Protein AF-A0A9D9C1Y2-F1 (afdb_monomer)

Radius of gyration: 17.15 Å; Cα contacts (8 Å, |Δi|>4): 619; chains: 1; bounding box: 45×34×45 Å

Nearest PDB structures (foldseek):
  4gt6-assembly1_A  TM=9.498E-01  e=5.906E-05  Faecalibacterium duncaniae
  4cp6-assembly1_A  TM=8.641E-01  e=5.182E-04  Streptococcus pneumoniae
  4fs7-assembly1_A  TM=6.346E-01  e=1.706E-04  Bacteroides ovatus ATCC 8483
  3sb4-assembly1_A  TM=7.123E-01  e=5.451E-04  Bacteroides thetaiotaomicron
  6mlx-assembly3_C  TM=5.378E-01  e=8.847E-05  Treponema pallidum

Mean predicted aligned error: 10.31 Å

Structure (mmCIF, N/CA/C/O backbone):
data_AF-A0A9D9C1Y2-F1
#
_entry.id   AF-A0A9D9C1Y2-F1
#
loop_
_atom_site.group_PDB
_atom_site.id
_atom_site.type_symbol
_atom_site.label_atom_id
_atom_site.label_alt_id
_atom_site.label_comp_id
_atom_site.label_asym_id
_atom_site.label_entity_id
_atom_site.label_seq_id
_atom_site.pdbx_PDB_ins_code
_atom_site.Cartn_x
_atom_site.Cartn_y
_atom_site.Cartn_z
_atom_site.occupancy
_atom_site.B_iso_or_equiv
_atom_site.auth_seq_id
_atom_site.auth_comp_id
_atom_site.auth_asym_id
_atom_site.auth_atom_id
_atom_site.pdbx_PDB_model_num
ATOM 1 N N . SER A 1 1 ? 18.767 -3.549 -13.347 1.00 49.50 1 SER A N 1
ATOM 2 C CA . SER A 1 1 ? 18.018 -3.961 -14.551 1.00 49.50 1 SER A CA 1
ATOM 3 C C . SER A 1 1 ? 17.712 -2.688 -15.317 1.00 49.50 1 SER A C 1
ATOM 5 O O . SER A 1 1 ? 17.025 -1.833 -14.793 1.00 49.50 1 SER A O 1
ATOM 7 N N . ASN A 1 2 ? 18.289 -2.481 -16.506 1.00 46.16 2 ASN A N 1
ATOM 8 C CA . ASN A 1 2 ? 18.000 -1.284 -17.308 1.00 46.16 2 ASN A CA 1
ATOM 9 C C . ASN A 1 2 ? 16.803 -1.586 -18.209 1.00 46.16 2 ASN A C 1
ATOM 11 O O . ASN A 1 2 ? 16.963 -1.999 -19.355 1.00 46.16 2 ASN A O 1
ATOM 15 N N . CYS A 1 3 ? 15.605 -1.455 -17.651 1.00 54.78 3 CYS A N 1
ATOM 16 C CA . CYS A 1 3 ? 14.356 -1.599 -18.384 1.00 54.78 3 CYS A CA 1
ATOM 17 C C . CYS A 1 3 ? 14.190 -0.402 -19.332 1.00 54.78 3 CYS A C 1
ATOM 19 O O . CYS A 1 3 ? 13.790 0.677 -18.910 1.00 54.78 3 CYS A O 1
ATOM 21 N N . THR A 1 4 ? 14.548 -0.575 -20.607 1.00 53.06 4 THR A N 1
ATOM 22 C CA . THR A 1 4 ? 14.516 0.497 -21.620 1.00 53.06 4 THR A CA 1
ATOM 23 C C . THR A 1 4 ? 13.270 0.483 -22.510 1.00 53.06 4 THR A C 1
ATOM 25 O O . THR A 1 4 ? 13.179 1.324 -23.400 1.00 53.06 4 THR A O 1
ATOM 28 N N . SER A 1 5 ? 12.322 -0.447 -22.321 1.00 53.38 5 SER A N 1
ATOM 29 C CA . SER A 1 5 ? 11.151 -0.564 -23.216 1.00 53.38 5 SER A CA 1
ATOM 30 C C . SER A 1 5 ? 9.879 -1.192 -22.623 1.00 53.38 5 SER A C 1
ATOM 32 O O . SER A 1 5 ? 9.032 -1.652 -23.378 1.00 53.38 5 SER A O 1
ATOM 34 N N . LEU A 1 6 ? 9.715 -1.233 -21.301 1.00 52.28 6 LEU A N 1
ATOM 35 C CA . LEU A 1 6 ? 8.474 -1.701 -20.679 1.00 52.28 6 LEU A CA 1
ATOM 36 C C . LEU A 1 6 ? 7.350 -0.671 -20.847 1.00 52.28 6 LEU A C 1
ATOM 38 O O . LEU A 1 6 ? 7.243 0.282 -20.078 1.00 52.28 6 LEU A O 1
ATOM 42 N N . GLU A 1 7 ? 6.509 -0.875 -21.859 1.00 49.94 7 GLU A N 1
ATOM 43 C CA . GLU A 1 7 ? 5.145 -0.343 -21.861 1.00 49.94 7 GLU A CA 1
ATOM 44 C C . GLU A 1 7 ? 4.314 -1.084 -20.793 1.00 49.94 7 GLU A C 1
ATOM 46 O O . GLU A 1 7 ? 4.629 -2.222 -20.445 1.00 49.94 7 GLU A O 1
ATOM 51 N N . ASN A 1 8 ? 3.258 -0.445 -20.271 1.00 47.69 8 ASN A N 1
ATOM 52 C CA . ASN A 1 8 ? 2.416 -0.846 -19.120 1.00 47.69 8 ASN A CA 1
ATOM 53 C C . ASN A 1 8 ? 1.882 -2.310 -19.080 1.00 47.69 8 ASN A C 1
ATOM 55 O O . ASN A 1 8 ? 1.171 -2.660 -18.143 1.00 47.69 8 ASN A O 1
ATOM 59 N N . ASN A 1 9 ? 2.172 -3.167 -20.063 1.00 47.31 9 ASN A N 1
ATOM 60 C CA . ASN A 1 9 ? 1.440 -4.399 -20.372 1.00 47.31 9 ASN A CA 1
ATOM 61 C C . ASN A 1 9 ? 2.243 -5.718 -20.226 1.00 47.31 9 ASN A C 1
ATOM 63 O O . ASN A 1 9 ? 1.749 -6.771 -20.619 1.00 47.31 9 ASN A O 1
ATOM 67 N N . GLU A 1 10 ? 3.478 -5.722 -19.699 1.00 52.25 10 GLU A N 1
ATOM 68 C CA . GLU A 1 10 ? 4.303 -6.956 -19.714 1.00 52.25 10 GLU A CA 1
ATOM 69 C C . GLU A 1 10 ? 4.191 -7.873 -18.480 1.00 52.25 10 GLU A C 1
ATOM 71 O O . GLU A 1 10 ? 4.675 -9.006 -18.533 1.00 52.25 10 GLU A O 1
ATOM 76 N N . ILE A 1 11 ? 3.507 -7.483 -17.394 1.00 55.72 11 ILE A N 1
ATOM 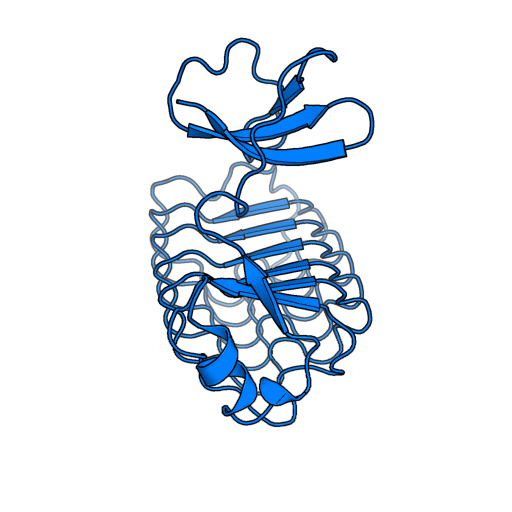77 C CA . ILE A 1 11 ? 3.165 -8.449 -16.328 1.00 55.72 11 ILE A CA 1
ATOM 78 C C . ILE A 1 11 ? 1.853 -9.134 -16.703 1.00 55.72 11 ILE A C 1
ATOM 80 O O . ILE A 1 11 ? 0.776 -8.823 -16.205 1.00 55.72 11 ILE A O 1
ATOM 84 N N . THR A 1 12 ? 1.952 -10.040 -17.669 1.00 53.78 12 THR A N 1
ATOM 85 C CA . THR A 1 12 ? 0.821 -10.829 -18.167 1.00 53.78 12 THR A CA 1
ATOM 86 C C . THR A 1 12 ? 0.260 -11.758 -17.083 1.00 53.78 12 THR A C 1
ATOM 88 O O . THR A 1 12 ? 0.985 -12.202 -16.192 1.00 53.78 12 THR A O 1
ATOM 91 N N . ASN A 1 13 ? -1.016 -12.145 -17.210 1.00 54.97 13 ASN A N 1
ATOM 92 C CA . ASN A 1 13 ? -1.734 -13.062 -16.301 1.00 54.97 13 ASN A CA 1
ATOM 93 C C . ASN A 1 13 ? -1.132 -14.487 -16.190 1.00 54.97 13 ASN A C 1
ATOM 95 O O . ASN A 1 13 ? -1.728 -15.366 -15.571 1.00 54.97 13 ASN A O 1
ATOM 99 N N . SER A 1 14 ? 0.021 -14.752 -16.814 1.00 62.56 14 SER A N 1
ATOM 100 C CA . SER A 1 14 ? 0.801 -15.986 -16.642 1.00 62.56 14 SER A CA 1
ATOM 101 C C . SER A 1 14 ? 1.958 -15.857 -15.648 1.00 62.56 14 SER A C 1
ATOM 103 O O . SER A 1 14 ? 2.579 -16.864 -15.308 1.00 62.56 14 SER A O 1
ATOM 105 N N . VAL A 1 15 ? 2.281 -14.645 -15.187 1.00 76.38 15 VAL A N 1
ATOM 106 C CA . VAL A 1 15 ? 3.349 -14.433 -14.205 1.00 76.38 15 VAL A CA 1
ATOM 107 C C . VAL A 1 15 ? 2.837 -14.830 -12.823 1.00 76.38 15 VAL A C 1
ATOM 109 O O . VAL A 1 15 ? 1.847 -14.284 -12.342 1.00 76.38 15 VAL A O 1
ATOM 112 N N . THR A 1 16 ? 3.525 -15.776 -12.182 1.00 85.12 16 THR A N 1
ATOM 113 C CA . THR A 1 16 ? 3.212 -16.251 -10.822 1.00 85.12 16 THR A CA 1
ATOM 114 C C . THR A 1 16 ? 4.114 -15.651 -9.747 1.00 85.12 16 THR A C 1
ATOM 116 O O . THR A 1 16 ? 3.773 -15.675 -8.563 1.00 85.12 16 THR A O 1
ATOM 119 N N . TYR A 1 17 ? 5.255 -15.093 -10.148 1.00 88.94 17 TYR A N 1
ATOM 120 C CA . TYR A 1 17 ? 6.273 -14.536 -9.267 1.00 88.94 17 TYR A CA 1
ATOM 121 C C . TYR A 1 17 ? 7.005 -13.381 -9.950 1.00 88.94 17 TYR A C 1
ATOM 123 O O . TYR A 1 17 ? 7.406 -13.505 -11.108 1.00 88.94 17 TYR A O 1
ATOM 131 N N . ILE A 1 18 ? 7.227 -12.286 -9.218 1.00 93.12 18 ILE A N 1
ATOM 132 C CA . ILE A 1 18 ? 8.098 -11.191 -9.655 1.00 93.12 18 ILE A CA 1
ATOM 133 C C . ILE A 1 18 ? 9.433 -11.316 -8.921 1.00 93.12 18 ILE A C 1
ATOM 135 O O . ILE A 1 18 ? 9.492 -11.207 -7.698 1.00 93.12 18 ILE A O 1
ATOM 139 N N . GLY A 1 19 ? 10.505 -11.544 -9.681 1.00 94.50 19 GLY A N 1
ATOM 140 C CA . GLY A 1 19 ? 11.852 -11.754 -9.154 1.00 94.50 19 GLY A CA 1
ATOM 141 C C . GLY A 1 19 ? 12.427 -10.567 -8.388 1.00 94.50 19 GLY A C 1
ATOM 142 O O . GLY A 1 19 ? 12.060 -9.412 -8.613 1.00 94.50 19 GLY A O 1
ATOM 143 N N . GLY A 1 20 ? 13.384 -10.861 -7.506 1.00 96.25 20 GLY A N 1
ATOM 144 C CA . GLY A 1 20 ? 14.161 -9.824 -6.838 1.00 96.25 20 GLY A CA 1
ATOM 145 C C . GLY A 1 20 ? 14.867 -8.918 -7.851 1.00 96.25 20 GLY A C 1
ATOM 146 O O . GLY A 1 20 ? 15.428 -9.399 -8.835 1.00 96.25 20 GLY A O 1
ATOM 147 N N . SER A 1 21 ? 14.778 -7.607 -7.636 1.00 95.44 21 SER A N 1
ATOM 148 C CA . SER A 1 21 ? 15.302 -6.560 -8.518 1.00 95.44 21 SER A CA 1
ATOM 149 C C . SER A 1 21 ? 14.839 -6.640 -9.982 1.00 95.44 21 SER A C 1
ATOM 151 O O . SER A 1 21 ? 15.476 -6.031 -10.842 1.00 95.44 21 SER A O 1
ATOM 153 N N . ALA A 1 22 ? 13.754 -7.359 -10.305 1.00 92.94 22 ALA A N 1
ATOM 154 C CA . ALA A 1 22 ? 13.318 -7.581 -11.691 1.00 92.94 22 ALA A CA 1
ATOM 155 C C . ALA A 1 22 ? 13.172 -6.272 -12.490 1.00 92.94 22 ALA A C 1
ATOM 157 O O . ALA A 1 22 ? 13.632 -6.184 -13.627 1.00 92.94 22 ALA A O 1
ATOM 158 N N . PHE A 1 23 ? 12.641 -5.236 -11.844 1.00 93.50 23 PHE A N 1
ATOM 159 C CA . PHE A 1 23 ? 12.388 -3.905 -12.388 1.00 93.50 23 PHE A CA 1
ATOM 160 C C . PHE A 1 23 ? 13.076 -2.795 -11.575 1.00 93.50 23 PHE A C 1
ATOM 162 O O . PHE A 1 23 ? 12.688 -1.635 -11.677 1.00 93.50 23 PHE A O 1
ATOM 169 N N . ALA A 1 24 ? 14.097 -3.115 -10.772 1.00 94.62 24 ALA A N 1
ATOM 170 C CA . ALA A 1 24 ? 14.838 -2.102 -10.022 1.00 94.62 24 ALA A CA 1
ATOM 171 C C . ALA A 1 24 ? 15.457 -1.049 -10.962 1.00 94.62 24 ALA A C 1
ATOM 173 O O . ALA A 1 24 ? 16.079 -1.396 -11.969 1.00 94.62 24 ALA A O 1
ATOM 174 N N . HIS A 1 25 ? 15.326 0.228 -10.601 1.00 94.75 25 HIS A N 1
ATOM 175 C CA . HIS A 1 25 ? 15.720 1.404 -11.382 1.00 94.75 25 HIS A CA 1
ATOM 176 C C . HIS A 1 25 ? 14.990 1.548 -12.731 1.00 94.75 25 HIS A C 1
ATOM 178 O O . HIS A 1 25 ? 15.493 2.201 -13.650 1.00 94.75 25 HIS A O 1
ATOM 184 N N . CYS A 1 26 ? 13.798 0.957 -12.886 1.00 91.12 26 CYS A N 1
ATOM 185 C CA . CYS A 1 26 ? 12.973 1.145 -14.078 1.00 91.12 26 CYS A CA 1
ATOM 186 C C . CYS A 1 26 ? 12.350 2.551 -14.088 1.00 91.12 26 CYS A C 1
ATOM 188 O O . CYS A 1 26 ? 11.230 2.776 -13.635 1.00 91.12 26 CYS A O 1
ATOM 190 N N . THR A 1 27 ? 13.086 3.524 -14.622 1.00 88.00 27 THR A N 1
ATOM 191 C CA . THR A 1 27 ? 12.666 4.934 -14.662 1.00 88.00 27 THR A CA 1
ATOM 192 C C . THR A 1 27 ? 11.661 5.248 -15.767 1.00 88.00 27 THR A C 1
ATOM 194 O O . THR A 1 27 ? 11.180 6.370 -15.848 1.00 88.00 27 THR A O 1
ATOM 197 N N . ILE A 1 28 ? 11.317 4.296 -16.630 1.00 83.44 28 ILE A N 1
ATOM 198 C CA . ILE A 1 28 ? 10.260 4.485 -17.637 1.00 83.44 28 ILE A CA 1
ATOM 199 C C . ILE A 1 28 ? 8.874 4.096 -17.114 1.00 83.44 28 ILE A C 1
ATOM 201 O O . ILE A 1 28 ? 7.871 4.533 -17.671 1.00 83.44 28 ILE A O 1
ATOM 205 N N . LEU A 1 29 ? 8.813 3.278 -16.057 1.00 80.81 29 LEU A N 1
ATOM 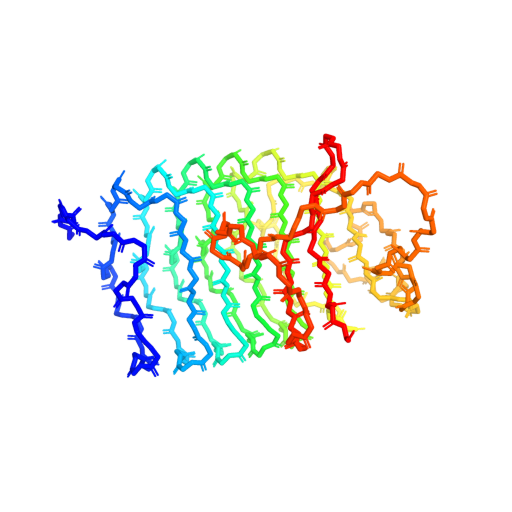206 C CA . LEU A 1 29 ? 7.562 2.763 -15.518 1.00 80.81 29 LEU A CA 1
ATOM 207 C C . LEU A 1 29 ? 6.851 3.863 -14.730 1.00 80.81 29 LEU A C 1
ATOM 209 O O . LEU A 1 29 ? 7.385 4.361 -13.742 1.00 80.81 29 LEU A O 1
ATOM 213 N N . THR A 1 30 ? 5.645 4.226 -15.163 1.00 80.75 30 THR A N 1
ATOM 214 C CA . THR A 1 30 ? 4.832 5.282 -14.537 1.00 80.75 30 THR A CA 1
ATOM 215 C C . THR A 1 30 ? 3.668 4.741 -13.721 1.00 80.75 30 THR A C 1
ATOM 217 O O . THR A 1 30 ? 3.207 5.391 -12.788 1.00 80.75 30 THR A O 1
ATOM 220 N N . SER A 1 31 ? 3.202 3.538 -14.027 1.00 78.38 31 SER A N 1
ATOM 221 C CA . SER A 1 31 ? 2.129 2.865 -13.301 1.00 78.38 31 SER A CA 1
ATOM 222 C C . SER A 1 31 ? 2.290 1.364 -13.431 1.00 78.38 31 SER A C 1
ATOM 224 O O . SER A 1 31 ? 2.772 0.891 -14.460 1.00 78.38 31 SER A O 1
ATOM 226 N N . ILE A 1 32 ? 1.844 0.611 -12.432 1.00 77.00 32 ILE A N 1
ATOM 227 C CA . ILE A 1 32 ? 1.851 -0.847 -12.510 1.00 77.00 32 ILE A CA 1
ATOM 228 C C . ILE A 1 32 ? 0.644 -1.472 -11.825 1.00 77.00 32 ILE A C 1
ATOM 230 O O . ILE A 1 32 ? 0.261 -1.096 -10.715 1.00 77.00 32 ILE A O 1
ATOM 234 N N . ILE A 1 33 ? 0.085 -2.473 -12.499 1.00 80.38 33 ILE A N 1
ATOM 235 C CA . ILE A 1 33 ? -0.883 -3.405 -11.937 1.00 80.38 33 ILE A CA 1
ATOM 236 C C . ILE A 1 33 ? -0.194 -4.761 -11.863 1.00 80.38 33 ILE A C 1
ATOM 238 O O . ILE A 1 33 ? 0.240 -5.303 -12.877 1.00 80.38 33 ILE A O 1
ATOM 242 N N . ILE A 1 34 ? -0.082 -5.297 -10.656 1.00 80.94 34 ILE A N 1
ATOM 243 C CA . ILE A 1 34 ? 0.396 -6.652 -10.414 1.00 80.94 34 ILE A CA 1
ATOM 244 C C . ILE A 1 34 ? -0.845 -7.545 -10.381 1.00 80.94 34 ILE A C 1
ATOM 246 O O . ILE A 1 34 ? -1.675 -7.355 -9.495 1.00 80.94 34 ILE A O 1
ATOM 250 N N . PRO A 1 35 ? -1.023 -8.465 -11.343 1.00 78.56 35 PRO A N 1
ATOM 251 C CA . PRO A 1 35 ? -2.260 -9.222 -11.480 1.00 78.56 35 PRO A CA 1
ATOM 252 C C . PRO A 1 35 ? -2.415 -10.279 -10.383 1.00 78.56 35 PRO A C 1
ATOM 254 O O . PRO A 1 35 ? -1.437 -10.727 -9.783 1.00 78.56 35 PRO A O 1
ATOM 257 N N . ASP A 1 36 ? -3.645 -10.760 -10.210 1.00 82.94 36 ASP A N 1
ATOM 258 C CA . ASP A 1 36 ? -4.001 -11.806 -9.240 1.00 82.94 36 ASP A CA 1
ATOM 259 C C . ASP A 1 36 ? -3.337 -13.166 -9.522 1.00 82.94 36 ASP A C 1
ATOM 261 O O . ASP A 1 36 ? -3.391 -14.074 -8.699 1.00 82.94 36 ASP A O 1
ATOM 265 N N . SER A 1 37 ? -2.695 -13.341 -10.681 1.00 84.00 37 SER A N 1
ATOM 266 C CA . SER A 1 37 ? -1.880 -14.530 -10.946 1.00 84.00 37 SER A CA 1
ATOM 267 C C . SER A 1 37 ? -0.570 -14.533 -10.154 1.00 84.00 37 SER A C 1
ATOM 269 O O . SER A 1 37 ? 0.004 -15.601 -9.935 1.00 84.00 37 SER A O 1
ATOM 271 N N . VAL A 1 38 ? -0.075 -13.361 -9.736 1.00 90.75 38 VAL A N 1
ATOM 272 C CA . VAL A 1 38 ? 1.179 -13.221 -8.991 1.00 90.75 38 VAL A CA 1
ATOM 273 C C . VAL A 1 38 ? 0.937 -13.554 -7.529 1.00 90.75 38 VAL A C 1
ATOM 275 O O . VAL A 1 38 ? 0.054 -13.001 -6.891 1.00 90.75 38 VAL A O 1
ATOM 278 N N . THR A 1 39 ? 1.780 -14.420 -6.976 1.00 95.69 39 THR A N 1
ATOM 279 C CA . THR A 1 39 ? 1.680 -14.871 -5.580 1.00 95.69 39 THR A CA 1
ATOM 280 C C . THR A 1 39 ? 2.668 -14.176 -4.648 1.00 95.69 39 THR A C 1
ATOM 282 O O . THR A 1 39 ? 2.434 -14.118 -3.440 1.00 95.69 39 THR A O 1
ATOM 285 N N . SER A 1 40 ? 3.772 -13.639 -5.179 1.00 96.19 40 SER A N 1
ATOM 286 C CA . SER A 1 40 ? 4.799 -12.944 -4.392 1.00 96.19 40 SER A CA 1
ATOM 287 C C . SER A 1 40 ? 5.612 -11.941 -5.216 1.00 96.19 40 SER A C 1
ATOM 289 O O . SER A 1 40 ? 5.862 -12.139 -6.411 1.00 96.19 40 SER A O 1
ATOM 291 N N . ILE A 1 41 ? 6.034 -10.865 -4.544 1.00 98.12 41 ILE A N 1
ATOM 292 C CA . ILE A 1 41 ? 6.893 -9.802 -5.081 1.00 98.12 41 ILE A CA 1
ATOM 293 C C . ILE A 1 41 ? 8.251 -9.877 -4.383 1.00 98.12 41 ILE A C 1
ATOM 295 O O . ILE A 1 41 ? 8.333 -9.802 -3.158 1.00 98.12 41 ILE A O 1
ATOM 299 N N . GLY A 1 42 ? 9.318 -10.050 -5.159 1.00 98.06 42 GLY A N 1
ATOM 300 C CA . GLY A 1 42 ? 10.671 -10.253 -4.654 1.00 98.06 42 GLY A CA 1
ATOM 301 C C . GLY A 1 42 ? 11.330 -9.014 -4.044 1.00 98.06 42 GLY A C 1
ATOM 302 O O . GLY A 1 42 ? 10.860 -7.883 -4.161 1.00 98.06 42 GLY A O 1
ATOM 303 N N . ILE A 1 43 ? 12.481 -9.260 -3.416 1.00 98.44 43 ILE A N 1
ATOM 304 C CA . ILE A 1 43 ? 13.343 -8.244 -2.799 1.00 98.44 43 ILE A CA 1
ATOM 305 C C . ILE A 1 43 ? 13.695 -7.165 -3.826 1.00 98.44 43 ILE A C 1
ATOM 307 O O . ILE A 1 43 ? 14.198 -7.489 -4.897 1.00 98.44 43 ILE A O 1
ATOM 311 N N . GLN A 1 44 ? 13.452 -5.893 -3.508 1.00 98.31 44 GLN A N 1
ATOM 312 C CA . GLN A 1 44 ? 13.773 -4.750 -4.373 1.00 98.31 44 GLN A CA 1
ATOM 313 C C . GLN A 1 44 ? 13.172 -4.825 -5.787 1.00 98.31 44 GLN A C 1
ATOM 315 O O . GLN A 1 44 ? 13.698 -4.195 -6.702 1.00 98.31 44 GLN A O 1
ATOM 320 N N . ALA A 1 45 ? 12.098 -5.597 -5.999 1.00 97.25 45 ALA A N 1
ATOM 321 C CA . ALA A 1 45 ? 11.545 -5.871 -7.328 1.00 97.25 45 ALA A CA 1
ATOM 322 C C . ALA A 1 45 ? 11.318 -4.614 -8.185 1.00 97.25 45 ALA A C 1
ATOM 324 O O . ALA A 1 45 ? 11.566 -4.663 -9.382 1.00 97.25 45 ALA A O 1
ATOM 325 N N . PHE A 1 46 ? 10.911 -3.506 -7.572 1.00 97.31 46 PHE A N 1
ATOM 326 C CA . PHE A 1 46 ? 10.633 -2.200 -8.172 1.00 97.31 46 PHE A CA 1
ATOM 327 C C . PHE A 1 46 ? 11.373 -1.062 -7.453 1.00 97.31 46 PHE A C 1
ATOM 329 O O . PHE A 1 46 ? 10.957 0.092 -7.542 1.00 97.31 46 PHE A O 1
ATOM 336 N N . ALA A 1 47 ? 12.461 -1.353 -6.734 1.00 98.25 47 ALA A N 1
ATOM 337 C CA . ALA A 1 47 ? 13.216 -0.320 -6.029 1.00 98.25 47 ALA A CA 1
ATOM 338 C C . ALA A 1 47 ? 13.692 0.773 -7.001 1.00 98.25 47 ALA A C 1
ATOM 340 O O . ALA A 1 47 ? 14.107 0.475 -8.119 1.00 98.25 47 ALA A O 1
ATOM 341 N N . GLU A 1 48 ? 13.636 2.035 -6.581 1.00 97.75 48 GLU A N 1
ATOM 342 C CA . GLU A 1 48 ? 14.111 3.198 -7.341 1.00 97.75 48 GLU A CA 1
ATOM 343 C C . GLU A 1 48 ? 13.458 3.376 -8.728 1.00 97.75 48 GLU A C 1
ATOM 345 O O . GLU A 1 48 ? 14.043 3.980 -9.632 1.00 97.75 48 GLU A O 1
ATOM 350 N N . CYS A 1 49 ? 12.221 2.902 -8.919 1.00 95.75 49 CYS A N 1
ATOM 351 C CA . CYS A 1 49 ? 11.405 3.289 -10.075 1.00 95.75 49 CYS A CA 1
ATOM 352 C C . CYS A 1 49 ? 10.944 4.746 -9.910 1.00 95.75 49 CYS A C 1
ATOM 354 O O . CYS A 1 49 ? 9.812 5.027 -9.529 1.00 95.75 49 CYS A O 1
ATOM 356 N N . SER A 1 50 ? 11.843 5.698 -10.157 1.00 93.94 50 SER A N 1
ATOM 357 C CA . SER A 1 50 ? 11.658 7.107 -9.783 1.00 93.94 50 SER A CA 1
ATOM 358 C C . SER A 1 50 ? 10.514 7.824 -10.501 1.00 93.94 50 SER A C 1
ATOM 360 O O . SER A 1 50 ? 10.062 8.852 -10.012 1.00 93.94 50 SER A O 1
ATOM 362 N N . ASN A 1 51 ? 10.014 7.297 -11.622 1.00 88.12 51 ASN A N 1
ATOM 363 C CA . ASN A 1 51 ? 8.844 7.834 -12.324 1.00 88.12 51 ASN A CA 1
ATOM 364 C C . ASN A 1 51 ? 7.545 7.077 -12.024 1.00 88.12 51 ASN A C 1
ATOM 366 O O . ASN A 1 51 ? 6.512 7.454 -12.570 1.00 88.12 51 ASN A O 1
ATOM 370 N N . LEU A 1 52 ? 7.572 6.056 -11.162 1.00 86.38 52 LEU A N 1
ATOM 371 C CA . LEU A 1 52 ? 6.393 5.277 -10.800 1.00 86.38 52 LEU A CA 1
ATOM 372 C C . LEU A 1 52 ? 5.458 6.124 -9.939 1.00 86.38 52 LEU A C 1
ATOM 374 O O . LEU A 1 52 ? 5.840 6.545 -8.856 1.00 86.38 52 LEU A O 1
ATOM 378 N N . ILE A 1 53 ? 4.239 6.364 -10.420 1.00 83.06 53 ILE A N 1
ATOM 379 C CA . ILE A 1 53 ? 3.229 7.235 -9.801 1.00 83.06 53 ILE A CA 1
ATOM 380 C C . ILE A 1 53 ? 2.197 6.426 -9.018 1.00 83.06 53 ILE A C 1
ATOM 382 O O . ILE A 1 53 ? 1.705 6.891 -7.985 1.00 83.06 53 ILE A O 1
ATOM 386 N N . SER A 1 54 ? 1.840 5.234 -9.499 1.00 81.44 54 SER A N 1
ATOM 387 C CA . SER A 1 54 ? 0.801 4.405 -8.888 1.00 81.44 54 SER A CA 1
ATOM 388 C C . SER A 1 54 ? 1.100 2.910 -8.969 1.00 81.44 54 SER A C 1
ATOM 390 O O . SER A 1 54 ? 1.610 2.403 -9.970 1.00 81.44 54 SER A O 1
ATOM 392 N N . VAL A 1 55 ? 0.746 2.200 -7.896 1.00 84.38 55 VAL A N 1
ATOM 393 C CA . VAL A 1 55 ? 0.879 0.743 -7.781 1.00 84.38 55 VAL A CA 1
ATOM 394 C C . VAL A 1 55 ? -0.451 0.146 -7.337 1.00 84.38 55 VAL A C 1
ATOM 396 O O . VAL A 1 55 ? -1.036 0.575 -6.339 1.00 84.38 55 VAL A O 1
ATOM 399 N N . VAL A 1 56 ? -0.908 -0.876 -8.056 1.00 86.00 56 VAL A N 1
ATOM 400 C CA . VAL A 1 56 ? -2.014 -1.743 -7.640 1.00 86.00 56 VAL A CA 1
ATOM 401 C C . VAL A 1 56 ? -1.489 -3.166 -7.520 1.00 86.00 56 VAL A C 1
ATOM 403 O O . VAL A 1 56 ? -1.028 -3.743 -8.501 1.00 86.00 56 VAL A O 1
ATOM 406 N N . ILE A 1 57 ? -1.550 -3.719 -6.314 1.00 88.06 57 ILE A N 1
ATOM 407 C CA . ILE A 1 57 ? -1.155 -5.091 -6.008 1.00 88.06 57 ILE A CA 1
ATOM 408 C C . ILE A 1 57 ? -2.415 -5.947 -5.974 1.00 88.06 57 ILE A C 1
ATOM 410 O O . ILE A 1 57 ? -3.314 -5.671 -5.185 1.00 88.06 57 ILE A O 1
ATOM 414 N N . GLY A 1 58 ? -2.474 -6.954 -6.841 1.00 83.12 58 GLY A N 1
ATOM 415 C CA . GLY A 1 58 ? -3.615 -7.850 -6.975 1.00 83.12 58 GLY A CA 1
ATOM 416 C C . GLY A 1 58 ? -3.854 -8.728 -5.751 1.00 83.12 58 GLY A C 1
ATOM 417 O O . GLY A 1 58 ? -2.975 -8.947 -4.913 1.00 83.12 58 GLY A O 1
ATOM 418 N N . ASP A 1 59 ? -5.058 -9.279 -5.689 1.00 85.38 59 ASP A N 1
ATOM 419 C CA . ASP A 1 59 ? -5.564 -10.074 -4.575 1.00 85.38 59 ASP A CA 1
ATOM 420 C C . ASP A 1 59 ? -4.977 -11.492 -4.549 1.00 85.38 59 ASP A C 1
ATOM 422 O O . ASP A 1 59 ? -5.210 -12.229 -3.600 1.00 85.38 59 ASP A O 1
ATOM 426 N N . GLY A 1 60 ? -4.188 -11.890 -5.548 1.00 87.69 60 GLY A N 1
ATOM 427 C CA . GLY A 1 60 ? -3.408 -13.133 -5.514 1.00 87.69 60 GLY A CA 1
ATOM 428 C C . GLY A 1 60 ? -2.093 -13.042 -4.740 1.00 87.69 60 GLY A C 1
ATOM 429 O O . GLY A 1 60 ? -1.527 -14.069 -4.356 1.00 87.69 60 GLY A O 1
ATOM 430 N N . VAL A 1 61 ? -1.593 -11.826 -4.496 1.00 95.75 61 VAL A N 1
ATOM 431 C CA . VAL A 1 61 ? -0.287 -11.620 -3.864 1.00 95.75 61 VAL A CA 1
ATOM 432 C C . VAL A 1 61 ? -0.399 -11.893 -2.370 1.00 95.75 61 VAL A C 1
ATOM 434 O O . VAL A 1 61 ? -1.260 -11.346 -1.692 1.00 95.75 61 VAL A O 1
ATOM 437 N N . THR A 1 62 ? 0.506 -12.715 -1.843 1.00 97.12 62 THR A N 1
ATOM 438 C CA . THR A 1 62 ? 0.520 -13.105 -0.422 1.00 97.12 62 THR A CA 1
ATOM 439 C C . THR A 1 62 ? 1.649 -12.445 0.367 1.00 97.12 62 THR A C 1
ATOM 441 O O . THR A 1 62 ? 1.535 -12.285 1.586 1.00 97.12 62 THR A O 1
ATOM 444 N N . SER A 1 63 ? 2.720 -12.021 -0.316 1.00 96.00 63 SER A N 1
ATOM 445 C CA . SER A 1 63 ? 3.890 -11.380 0.291 1.00 96.00 63 SER A CA 1
ATOM 446 C C . SER A 1 63 ? 4.526 -10.304 -0.598 1.00 96.00 63 SER A C 1
ATOM 448 O O . SER A 1 63 ? 4.651 -10.457 -1.819 1.00 96.00 63 SER A O 1
ATOM 450 N N . ILE A 1 64 ? 4.961 -9.218 0.049 1.00 98.62 64 ILE A N 1
ATOM 451 C CA . ILE A 1 64 ? 5.742 -8.126 -0.546 1.00 98.62 64 ILE A CA 1
ATOM 452 C C . ILE A 1 64 ? 7.120 -8.129 0.113 1.00 98.62 64 ILE A C 1
ATOM 454 O O . ILE A 1 64 ? 7.210 -7.937 1.324 1.00 98.62 64 ILE A O 1
ATOM 458 N N . GLY A 1 65 ? 8.173 -8.386 -0.663 1.00 98.56 65 GLY A N 1
ATOM 459 C CA . GLY A 1 65 ? 9.530 -8.568 -0.149 1.00 98.56 65 GLY A CA 1
ATOM 460 C C . GLY A 1 65 ? 10.238 -7.285 0.294 1.00 98.56 65 GLY A C 1
ATOM 461 O O . GLY A 1 65 ? 9.803 -6.169 0.005 1.00 98.56 65 GLY A O 1
ATOM 462 N N . PHE A 1 66 ? 11.375 -7.478 0.972 1.00 98.75 66 PHE A N 1
ATOM 463 C CA . PHE A 1 66 ? 12.266 -6.415 1.445 1.00 98.75 66 PHE A CA 1
ATOM 464 C C . PHE A 1 66 ? 12.488 -5.333 0.382 1.00 98.75 66 PHE A C 1
ATOM 466 O O . PHE A 1 66 ? 12.923 -5.638 -0.734 1.00 98.75 66 PHE A O 1
ATOM 473 N N . ALA A 1 67 ? 12.220 -4.076 0.736 1.00 98.69 67 ALA A N 1
ATOM 474 C CA . ALA A 1 67 ? 12.451 -2.908 -0.112 1.00 98.69 67 ALA A CA 1
ATOM 475 C C . ALA A 1 67 ? 11.818 -2.984 -1.520 1.00 98.69 67 ALA A C 1
ATOM 477 O O . ALA A 1 67 ? 12.309 -2.347 -2.449 1.00 98.69 67 ALA A O 1
ATOM 478 N N . ALA A 1 68 ? 10.743 -3.766 -1.708 1.00 98.62 68 ALA A N 1
ATOM 479 C CA . ALA A 1 68 ? 10.172 -4.050 -3.028 1.00 98.62 68 ALA A CA 1
ATOM 480 C C . ALA A 1 68 ? 9.870 -2.800 -3.869 1.00 98.62 68 ALA A C 1
ATOM 482 O O . ALA A 1 68 ? 10.085 -2.845 -5.071 1.00 98.62 68 ALA A O 1
ATOM 483 N N . PHE A 1 69 ? 9.432 -1.699 -3.262 1.00 98.69 69 PHE A N 1
ATOM 484 C CA . PHE A 1 69 ? 9.144 -0.414 -3.907 1.00 98.69 69 PHE A CA 1
ATOM 485 C C . PHE A 1 69 ? 9.915 0.742 -3.249 1.00 98.69 69 PHE A C 1
ATOM 487 O O . PHE A 1 69 ? 9.496 1.895 -3.338 1.00 98.69 69 PHE A O 1
ATOM 494 N N . SER A 1 70 ? 11.042 0.466 -2.582 1.00 98.75 70 SER A N 1
ATOM 495 C CA . SER A 1 70 ? 11.804 1.508 -1.885 1.00 98.75 70 SER A CA 1
ATOM 496 C C . SER A 1 70 ? 12.274 2.604 -2.843 1.00 98.75 70 SER A C 1
ATOM 498 O O . SER A 1 70 ? 12.710 2.304 -3.955 1.00 98.75 70 SER A O 1
ATOM 500 N N . SER A 1 71 ? 12.263 3.856 -2.398 1.00 98.56 71 SER A N 1
ATOM 501 C CA . SER A 1 71 ? 12.745 5.030 -3.130 1.00 98.56 71 SER A CA 1
ATOM 502 C C . SER A 1 71 ? 12.030 5.276 -4.467 1.00 98.56 71 SER A C 1
ATOM 504 O O . SER A 1 71 ? 12.595 5.888 -5.377 1.00 98.56 71 SER A O 1
ATOM 506 N N . CYS A 1 72 ? 10.775 4.834 -4.610 1.00 98.00 72 CYS A N 1
ATOM 507 C CA . CYS A 1 72 ? 9.898 5.263 -5.705 1.00 98.00 72 CYS A CA 1
ATOM 508 C C . CYS A 1 72 ? 9.392 6.684 -5.421 1.00 98.00 72 CYS A C 1
ATOM 510 O O . CYS A 1 72 ? 8.259 6.892 -4.995 1.00 98.00 72 CYS A O 1
ATOM 512 N N . SER A 1 73 ? 10.255 7.682 -5.609 1.00 96.62 73 SER A N 1
ATOM 513 C CA . SER A 1 73 ? 10.031 9.048 -5.117 1.00 96.62 73 SER A CA 1
ATOM 514 C C . SER A 1 73 ? 8.820 9.768 -5.720 1.00 96.62 73 SER A C 1
ATOM 516 O O . SER A 1 73 ? 8.296 10.669 -5.075 1.00 96.62 73 SER A O 1
ATOM 518 N N . ASN A 1 74 ? 8.335 9.385 -6.906 1.00 93.69 74 ASN A N 1
ATOM 519 C CA . ASN A 1 74 ? 7.107 9.935 -7.502 1.00 93.69 74 ASN A CA 1
ATOM 520 C C . ASN A 1 74 ? 5.838 9.132 -7.174 1.00 93.69 74 ASN A C 1
ATOM 522 O O . ASN A 1 74 ? 4.761 9.500 -7.644 1.00 93.69 74 ASN A O 1
ATOM 526 N N . LEU A 1 75 ? 5.933 8.067 -6.373 1.00 93.56 75 LEU A N 1
ATOM 527 C CA . LEU A 1 75 ? 4.794 7.218 -6.038 1.00 93.56 75 LEU A CA 1
ATOM 528 C C . LEU A 1 75 ? 3.827 8.000 -5.158 1.00 93.56 75 LEU A C 1
ATOM 530 O O . LEU A 1 75 ? 4.200 8.431 -4.077 1.00 93.56 75 LEU A O 1
ATOM 534 N N . THR A 1 76 ? 2.589 8.177 -5.616 1.00 85.38 76 THR A N 1
ATOM 535 C CA . THR A 1 76 ? 1.564 8.982 -4.929 1.00 85.38 76 THR A CA 1
ATOM 536 C C . THR A 1 76 ? 0.468 8.142 -4.287 1.00 85.38 76 THR A C 1
ATOM 538 O O . THR A 1 76 ? -0.140 8.580 -3.305 1.00 85.38 76 THR A O 1
ATOM 541 N N . SER A 1 77 ? 0.216 6.941 -4.817 1.00 84.38 77 SER A N 1
ATOM 542 C CA . SER A 1 77 ? -0.837 6.046 -4.335 1.00 84.38 77 SER A CA 1
ATOM 543 C C . SER A 1 77 ? -0.447 4.576 -4.446 1.00 84.38 77 SER A C 1
ATOM 545 O O . SER A 1 77 ? 0.055 4.146 -5.491 1.00 84.38 77 SER A O 1
ATOM 547 N N . VAL A 1 78 ? -0.757 3.804 -3.404 1.00 88.81 78 VAL A N 1
ATOM 548 C CA . VAL A 1 78 ? -0.564 2.349 -3.362 1.00 88.81 78 VAL A CA 1
ATOM 549 C C . VAL A 1 78 ? -1.853 1.658 -2.935 1.00 88.81 78 VAL A C 1
ATOM 551 O O . VAL A 1 78 ? -2.488 2.056 -1.959 1.00 88.81 78 VAL A O 1
ATOM 554 N N . VAL A 1 79 ? -2.216 0.589 -3.644 1.00 91.19 79 VAL A N 1
ATOM 555 C CA . VAL A 1 79 ? -3.249 -0.363 -3.217 1.00 91.19 79 VAL A CA 1
ATOM 556 C C . VAL A 1 79 ? -2.599 -1.718 -2.976 1.00 91.19 79 VAL A C 1
ATOM 558 O O . VAL A 1 79 ? -2.047 -2.305 -3.904 1.00 91.19 79 VAL A O 1
ATOM 561 N N . ILE A 1 80 ? -2.666 -2.199 -1.737 1.00 92.56 80 ILE A N 1
ATOM 562 C CA . ILE A 1 80 ? -2.199 -3.520 -1.314 1.00 92.56 80 ILE A CA 1
ATOM 563 C C . ILE A 1 80 ? -3.386 -4.486 -1.354 1.00 92.56 80 ILE A C 1
ATOM 565 O O . ILE A 1 80 ? -4.403 -4.228 -0.711 1.00 92.56 80 ILE A O 1
ATOM 569 N N . GLY A 1 81 ? -3.241 -5.583 -2.100 1.00 86.38 81 GLY A N 1
ATOM 570 C CA . GLY A 1 81 ? -4.291 -6.579 -2.307 1.00 86.38 81 GLY A CA 1
ATOM 571 C C . GLY A 1 81 ? -4.751 -7.276 -1.027 1.00 86.38 81 GLY A C 1
ATOM 572 O O . GLY A 1 81 ? -4.039 -7.339 -0.022 1.00 86.38 81 GLY A O 1
ATOM 573 N N . ASN A 1 82 ? -5.958 -7.828 -1.079 1.00 86.75 82 ASN A N 1
ATOM 574 C CA . ASN A 1 82 ? -6.658 -8.384 0.073 1.00 86.75 82 ASN A CA 1
ATOM 575 C C . ASN A 1 82 ? -6.017 -9.646 0.645 1.00 86.75 82 ASN A C 1
ATOM 577 O O . ASN A 1 82 ? -6.178 -9.869 1.837 1.00 86.75 82 ASN A O 1
ATOM 581 N N . SER A 1 83 ? -5.279 -10.433 -0.144 1.00 93.69 83 SER A N 1
ATOM 582 C CA . SER A 1 83 ? -4.610 -11.656 0.338 1.00 93.69 83 SER A CA 1
ATOM 583 C C . SER A 1 83 ? -3.181 -11.440 0.836 1.00 93.69 83 SER A C 1
ATOM 585 O O . SER A 1 83 ? -2.529 -12.401 1.254 1.00 93.69 83 SER A O 1
ATOM 587 N N . VAL A 1 84 ? -2.666 -10.207 0.802 1.00 97.81 84 VAL A N 1
ATOM 588 C CA . VAL A 1 84 ? -1.329 -9.922 1.329 1.00 97.81 84 VAL A CA 1
ATOM 589 C C . VAL A 1 84 ? -1.361 -10.125 2.836 1.00 97.81 84 VAL A C 1
ATOM 591 O O . VAL A 1 84 ? -2.165 -9.511 3.522 1.00 97.81 84 VAL A O 1
ATOM 594 N N . THR A 1 85 ? -0.471 -10.967 3.358 1.00 97.81 85 THR A N 1
ATOM 595 C CA . THR A 1 85 ? -0.383 -11.247 4.806 1.00 97.81 85 THR A CA 1
ATOM 596 C C . THR A 1 85 ? 0.768 -10.494 5.469 1.00 97.81 85 THR A C 1
ATOM 598 O O . THR A 1 85 ? 0.674 -10.096 6.631 1.00 97.81 85 THR A O 1
ATOM 601 N N . CYS A 1 86 ? 1.844 -10.249 4.717 1.00 95.88 86 CYS A N 1
ATOM 602 C CA . CYS A 1 86 ? 3.058 -9.606 5.205 1.00 95.88 86 CYS A CA 1
ATOM 603 C C . CYS A 1 86 ? 3.591 -8.578 4.201 1.00 95.88 86 CYS A C 1
ATOM 605 O O . CYS A 1 86 ? 3.789 -8.889 3.021 1.00 95.88 86 CYS A O 1
ATOM 607 N N . VAL A 1 87 ? 3.875 -7.376 4.707 1.00 98.56 87 VAL A N 1
ATOM 608 C CA . VAL A 1 87 ? 4.612 -6.315 4.012 1.00 98.56 87 VAL A CA 1
ATOM 609 C C . VAL A 1 87 ? 5.977 -6.178 4.685 1.00 98.56 87 VAL A C 1
ATOM 611 O O . VAL A 1 87 ? 6.056 -5.764 5.843 1.00 98.56 87 VAL A O 1
ATOM 614 N N . ASP A 1 88 ? 7.034 -6.611 3.997 1.00 98.62 88 ASP A N 1
ATOM 615 C CA . ASP A 1 88 ? 8.368 -6.777 4.582 1.00 98.62 88 ASP A CA 1
ATOM 616 C C . ASP A 1 88 ? 9.143 -5.451 4.721 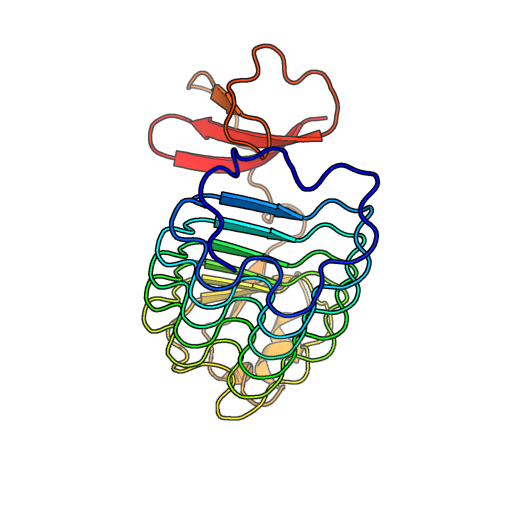1.00 98.62 88 ASP A C 1
ATOM 618 O O . ASP A 1 88 ? 8.724 -4.410 4.215 1.00 98.62 88 ASP A O 1
ATOM 622 N N . LEU A 1 89 ? 10.268 -5.486 5.442 1.00 98.75 89 LEU A N 1
ATOM 623 C CA . LEU A 1 89 ? 11.057 -4.315 5.840 1.00 98.75 89 LEU A CA 1
ATOM 624 C C . LEU A 1 89 ? 11.302 -3.362 4.663 1.00 98.75 89 LEU A C 1
ATOM 626 O O . LEU A 1 89 ? 11.719 -3.781 3.578 1.00 98.75 89 LEU A O 1
ATOM 630 N N . TYR A 1 90 ? 11.068 -2.071 4.901 1.00 98.75 90 TYR A N 1
ATOM 631 C CA . TYR A 1 90 ? 11.321 -0.992 3.941 1.00 98.75 90 TYR A CA 1
ATOM 632 C C . TYR A 1 90 ? 10.570 -1.095 2.604 1.00 98.75 90 TYR A C 1
ATOM 634 O O . TYR A 1 90 ? 10.949 -0.415 1.650 1.00 98.75 90 TYR A O 1
ATOM 642 N N . ALA A 1 91 ? 9.517 -1.918 2.492 1.00 98.75 91 ALA A N 1
ATOM 643 C CA . ALA A 1 91 ? 8.845 -2.177 1.215 1.00 98.75 91 ALA A CA 1
ATOM 644 C C . ALA A 1 91 ? 8.426 -0.908 0.451 1.00 98.75 91 ALA A C 1
ATOM 646 O O . ALA A 1 91 ? 8.526 -0.915 -0.770 1.00 98.75 91 ALA A O 1
ATOM 647 N N . PHE A 1 92 ? 8.025 0.168 1.135 1.00 98.75 92 PHE A N 1
ATOM 648 C CA . PHE A 1 92 ? 7.705 1.476 0.543 1.00 98.75 92 PHE A CA 1
ATOM 649 C C . PHE A 1 92 ? 8.551 2.613 1.148 1.00 98.75 92 PHE A C 1
ATOM 651 O O . PHE A 1 92 ? 8.152 3.775 1.107 1.00 98.75 92 PHE A O 1
ATOM 658 N N . TYR A 1 93 ? 9.730 2.292 1.688 1.00 98.81 93 TYR A N 1
ATOM 659 C CA . TYR A 1 93 ? 10.648 3.269 2.279 1.00 98.81 93 TYR A CA 1
ATOM 660 C C . TYR A 1 93 ? 10.977 4.393 1.293 1.00 98.81 93 TYR A C 1
ATOM 662 O O . TYR A 1 93 ? 11.205 4.122 0.116 1.00 98.81 93 TYR A O 1
ATOM 670 N N . ASN A 1 94 ? 11.025 5.641 1.760 1.00 98.56 94 ASN A N 1
ATOM 671 C CA . ASN A 1 94 ? 11.365 6.826 0.966 1.00 98.56 94 ASN A CA 1
ATOM 672 C C . ASN A 1 94 ? 10.519 7.000 -0.311 1.00 98.56 94 ASN A C 1
ATOM 674 O O . ASN A 1 94 ? 10.963 7.532 -1.333 1.00 98.56 94 ASN A O 1
ATOM 678 N N . CYS A 1 95 ? 9.251 6.590 -0.258 1.00 98.38 95 CYS A N 1
ATOM 679 C CA . CYS A 1 95 ? 8.241 7.033 -1.217 1.00 98.38 95 CYS A CA 1
ATOM 680 C C . CYS A 1 95 ? 7.730 8.420 -0.795 1.00 98.38 95 CYS A C 1
ATOM 682 O O . CYS A 1 95 ? 6.594 8.583 -0.360 1.00 98.38 95 CYS A O 1
ATOM 684 N N . SER A 1 96 ? 8.592 9.434 -0.872 1.00 97.44 96 SER A N 1
ATOM 685 C CA . S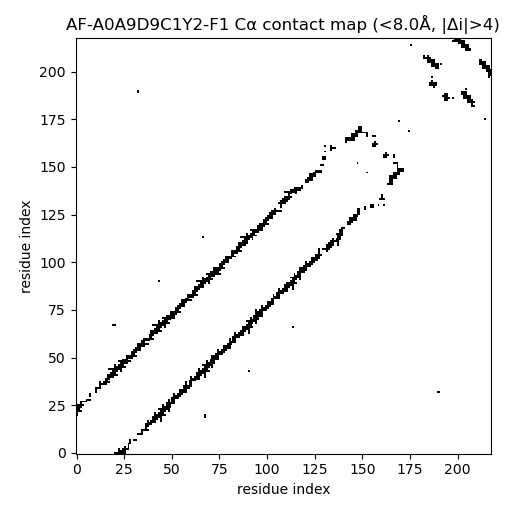ER A 1 96 ? 8.356 10.752 -0.260 1.00 97.44 96 SER A CA 1
ATOM 686 C C . SER A 1 96 ? 7.143 11.522 -0.802 1.00 97.44 96 SER A C 1
ATOM 688 O O . SER A 1 96 ? 6.600 12.361 -0.084 1.00 97.44 96 SER A O 1
ATOM 690 N N . ASN A 1 97 ? 6.657 11.224 -2.013 1.00 95.75 97 ASN A N 1
ATOM 691 C CA . ASN A 1 97 ? 5.409 11.782 -2.558 1.00 95.75 97 ASN A CA 1
ATOM 692 C C . ASN A 1 97 ? 4.162 10.920 -2.295 1.00 95.75 97 ASN A C 1
ATOM 694 O O . ASN A 1 97 ? 3.081 11.254 -2.787 1.00 95.75 97 ASN A O 1
ATOM 698 N N . LEU A 1 98 ? 4.276 9.834 -1.526 1.00 96.44 98 LEU A N 1
ATOM 699 C CA . LEU A 1 98 ? 3.158 8.944 -1.234 1.00 96.44 98 LEU A CA 1
ATOM 700 C C . LEU A 1 98 ? 2.150 9.673 -0.357 1.00 96.44 98 LEU A C 1
ATOM 702 O O . LEU A 1 98 ? 2.463 10.054 0.764 1.00 96.44 98 LEU A O 1
ATOM 706 N N . THR A 1 99 ? 0.938 9.864 -0.876 1.00 89.81 99 THR A N 1
ATOM 707 C CA . THR A 1 99 ? -0.133 10.592 -0.175 1.00 89.81 99 THR A CA 1
ATOM 708 C C . THR A 1 99 ? -1.225 9.674 0.346 1.00 89.81 99 THR A C 1
ATOM 710 O O . THR A 1 99 ? -1.871 10.006 1.342 1.00 89.81 99 THR A O 1
ATOM 713 N N . SER A 1 100 ? -1.428 8.524 -0.307 1.00 88.94 100 SER A N 1
ATOM 714 C CA . SER A 1 100 ? -2.496 7.589 0.033 1.00 88.94 100 SER A CA 1
ATOM 715 C C . SER A 1 100 ? -2.073 6.126 -0.067 1.00 88.94 100 SER A C 1
ATOM 717 O O . SER A 1 100 ? -1.439 5.706 -1.037 1.00 88.94 100 SER A O 1
ATOM 719 N N . VAL A 1 101 ? -2.481 5.337 0.926 1.00 93.00 101 VAL A N 1
ATOM 720 C CA . VAL A 1 101 ? -2.291 3.882 0.943 1.00 93.00 101 VAL A CA 1
ATOM 721 C C . VAL A 1 101 ? -3.600 3.192 1.300 1.00 93.00 101 VAL A C 1
ATOM 723 O O . VAL A 1 101 ? -4.272 3.578 2.256 1.00 93.00 101 VAL A O 1
ATOM 726 N N . VAL A 1 102 ? -3.935 2.144 0.549 1.00 93.19 102 VAL A N 1
ATOM 727 C CA . VAL A 1 102 ? -4.972 1.173 0.912 1.00 93.19 102 VAL A CA 1
ATOM 728 C C . VAL A 1 102 ? -4.297 -0.138 1.302 1.00 93.19 102 VAL A C 1
ATOM 730 O O . VAL A 1 102 ? -3.522 -0.689 0.523 1.00 93.19 102 VAL A O 1
ATOM 733 N N . ILE A 1 103 ? -4.596 -0.626 2.503 1.00 94.56 103 ILE A N 1
ATOM 734 C CA . ILE A 1 103 ? -4.077 -1.864 3.084 1.00 94.56 103 ILE A CA 1
ATOM 735 C C . ILE A 1 103 ? -5.204 -2.901 3.064 1.00 94.56 103 ILE A C 1
ATOM 737 O O . ILE A 1 103 ? -6.258 -2.676 3.665 1.00 94.56 103 ILE A O 1
ATOM 741 N N . GLY A 1 104 ? -4.981 -4.016 2.366 1.00 88.38 104 GLY A N 1
ATOM 742 C CA . GLY A 1 104 ? -5.942 -5.109 2.225 1.00 88.38 104 GLY A CA 1
ATOM 743 C C . GLY A 1 104 ? -6.321 -5.779 3.548 1.00 88.38 104 GLY A C 1
ATOM 744 O O . GLY A 1 104 ? -5.615 -5.678 4.552 1.00 88.38 104 GLY A O 1
ATOM 745 N N . ASN A 1 105 ? -7.460 -6.472 3.548 1.00 88.31 105 ASN A N 1
ATOM 746 C CA . ASN A 1 105 ? -8.077 -6.988 4.774 1.00 88.31 105 ASN A CA 1
ATOM 747 C C . ASN A 1 105 ? -7.310 -8.129 5.473 1.00 88.31 105 ASN A C 1
ATOM 749 O O . ASN A 1 105 ? -7.467 -8.286 6.682 1.00 88.31 105 ASN A O 1
ATOM 753 N N . SER A 1 106 ? -6.479 -8.895 4.756 1.00 94.44 106 SER A N 1
ATOM 754 C CA . SER A 1 106 ? -5.734 -10.027 5.334 1.00 94.44 106 SER A CA 1
ATOM 755 C C . SER A 1 106 ? -4.325 -9.662 5.799 1.00 94.44 106 SER A C 1
ATOM 757 O O . SER A 1 106 ? -3.580 -10.548 6.221 1.00 94.44 106 SER A O 1
ATOM 759 N N . VAL A 1 107 ? -3.937 -8.383 5.739 1.00 97.94 107 VAL A N 1
ATOM 760 C CA . VAL A 1 107 ? -2.614 -7.948 6.198 1.00 97.94 107 VAL A CA 1
ATOM 761 C C . VAL A 1 107 ? -2.542 -8.112 7.712 1.00 97.94 107 VAL A C 1
ATOM 763 O O . VAL A 1 107 ? -3.287 -7.474 8.446 1.00 97.94 107 VAL A O 1
ATOM 766 N N . THR A 1 108 ? -1.623 -8.951 8.194 1.00 98.06 108 THR A N 1
ATOM 767 C CA . THR A 1 108 ? -1.418 -9.178 9.634 1.00 98.06 108 THR A CA 1
ATOM 768 C C . THR A 1 108 ? -0.134 -8.543 10.146 1.00 98.06 108 THR A C 1
ATOM 770 O O . THR A 1 108 ? -0.017 -8.269 11.339 1.00 98.06 108 THR A O 1
ATOM 773 N N . ASN A 1 109 ? 0.847 -8.306 9.269 1.00 97.56 109 ASN A N 1
ATOM 774 C CA . ASN A 1 109 ? 2.147 -7.762 9.649 1.00 97.56 109 ASN A CA 1
ATOM 775 C C . ASN A 1 109 ? 2.656 -6.730 8.638 1.00 97.56 109 ASN A C 1
ATOM 777 O O . ASN A 1 109 ? 2.825 -7.031 7.456 1.00 97.56 109 ASN A O 1
ATOM 781 N N . ILE A 1 110 ? 2.984 -5.541 9.140 1.00 98.62 110 ILE A N 1
ATOM 782 C CA . ILE A 1 110 ? 3.653 -4.472 8.401 1.00 98.62 110 ILE A CA 1
ATOM 783 C C . ILE A 1 110 ? 4.961 -4.200 9.141 1.00 98.62 110 ILE A C 1
ATOM 785 O O . ILE A 1 110 ? 4.959 -3.819 10.309 1.00 98.62 110 ILE A O 1
ATOM 789 N N . LYS A 1 111 ? 6.088 -4.515 8.506 1.00 98.69 111 LYS A N 1
ATOM 790 C CA . LYS A 1 111 ? 7.396 -4.497 9.165 1.00 98.69 111 LYS A CA 1
ATOM 791 C C . LYS A 1 111 ? 7.928 -3.078 9.401 1.00 98.69 111 LYS A C 1
ATOM 793 O O . LYS A 1 111 ? 7.409 -2.091 8.887 1.00 98.69 111 LYS A O 1
ATOM 798 N N . SER A 1 112 ? 8.988 -3.011 10.203 1.00 98.50 112 SER A N 1
ATOM 799 C CA . SER A 1 112 ? 9.752 -1.789 10.472 1.00 98.50 112 SER A CA 1
ATOM 800 C C . SER A 1 112 ? 10.166 -1.089 9.169 1.00 98.50 112 SER A C 1
ATOM 802 O O . SER A 1 112 ? 10.487 -1.731 8.160 1.00 98.50 112 SER A O 1
ATOM 804 N N . GLY A 1 113 ? 10.073 0.239 9.168 1.00 98.44 113 GLY A N 1
ATOM 805 C CA . GLY A 1 113 ? 10.477 1.082 8.047 1.00 98.44 113 GLY A CA 1
ATOM 806 C C . GLY A 1 113 ? 9.601 1.028 6.791 1.00 98.44 113 GLY A C 1
ATOM 807 O O . GLY A 1 113 ? 9.970 1.650 5.797 1.00 98.44 113 GLY A O 1
ATOM 808 N N . VAL A 1 114 ? 8.481 0.285 6.769 1.00 98.81 114 VAL A N 1
ATOM 809 C CA . VAL A 1 114 ? 7.692 0.083 5.533 1.00 98.81 114 VAL A CA 1
ATOM 810 C C . VAL A 1 114 ? 7.260 1.397 4.888 1.00 98.81 114 VAL A C 1
ATOM 812 O O . VAL A 1 114 ? 7.415 1.521 3.680 1.00 98.81 114 VAL A O 1
ATOM 815 N N . PHE A 1 115 ? 6.752 2.354 5.662 1.00 98.69 115 PHE A N 1
ATOM 816 C CA . PHE A 1 115 ? 6.373 3.695 5.206 1.00 98.69 115 PHE A CA 1
ATOM 817 C C . PHE A 1 115 ? 7.253 4.771 5.851 1.00 98.69 115 PHE A C 1
ATOM 819 O O . PHE A 1 115 ? 6.821 5.914 6.031 1.00 98.69 115 PHE A O 1
ATOM 826 N N . ASP A 1 116 ? 8.486 4.420 6.218 1.00 98.38 116 ASP A N 1
ATOM 827 C CA . ASP A 1 116 ? 9.441 5.430 6.645 1.00 98.38 116 ASP A CA 1
ATOM 828 C C . ASP A 1 116 ? 9.887 6.288 5.446 1.00 98.38 116 ASP A C 1
ATOM 830 O O . ASP A 1 116 ? 9.811 5.886 4.286 1.00 98.38 116 ASP A O 1
ATOM 834 N N . GLU A 1 117 ? 10.252 7.528 5.727 1.00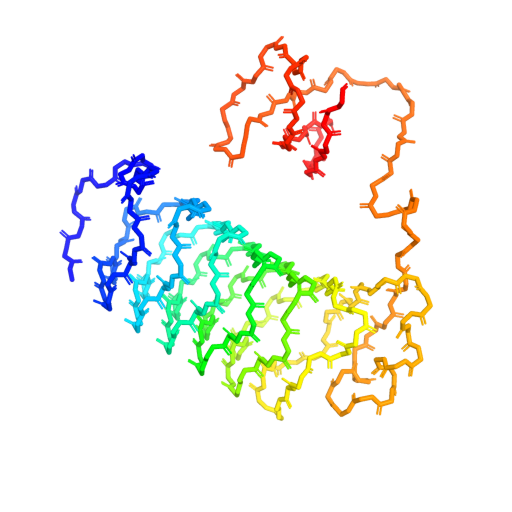 98.31 117 GLU A N 1
ATOM 835 C CA . GLU A 1 117 ? 10.414 8.663 4.820 1.00 98.31 117 GLU A CA 1
ATOM 836 C C . GLU A 1 117 ? 9.223 8.967 3.875 1.00 98.31 117 GLU A C 1
ATOM 838 O O . GLU A 1 117 ? 9.356 9.723 2.909 1.00 98.31 117 GLU A O 1
ATOM 843 N N . CYS A 1 118 ? 8.016 8.460 4.163 1.00 98.00 118 CYS A N 1
ATOM 844 C CA . CYS A 1 118 ? 6.780 8.808 3.440 1.00 98.00 118 CYS A CA 1
ATOM 845 C C . CYS A 1 118 ? 6.127 10.083 4.009 1.00 98.00 118 CYS A C 1
ATOM 847 O O . CYS A 1 118 ? 5.002 10.067 4.509 1.00 98.00 118 CYS A O 1
ATOM 849 N N . TYR A 1 119 ? 6.841 11.210 3.966 1.00 95.38 119 TYR A N 1
ATOM 850 C CA . TYR A 1 119 ? 6.460 12.430 4.695 1.00 95.38 119 TYR A CA 1
ATOM 851 C C . TYR A 1 119 ? 5.134 13.076 4.265 1.00 95.38 119 TYR A C 1
ATOM 853 O O . TYR A 1 119 ? 4.532 13.792 5.064 1.00 95.38 119 TYR A O 1
ATOM 861 N N . ASN A 1 120 ? 4.677 12.824 3.035 1.00 96.50 120 ASN A N 1
ATOM 862 C CA . ASN A 1 120 ? 3.441 13.386 2.482 1.00 96.50 120 ASN A CA 1
ATOM 863 C C . ASN A 1 120 ? 2.208 12.485 2.673 1.00 96.50 120 ASN A C 1
ATOM 865 O O . ASN A 1 120 ? 1.140 12.789 2.130 1.00 96.50 120 ASN A O 1
ATOM 869 N N . LEU A 1 121 ? 2.331 11.390 3.432 1.00 96.12 121 LEU A N 1
ATOM 870 C CA . LEU A 1 121 ? 1.225 10.471 3.674 1.00 96.12 121 LEU A CA 1
ATOM 871 C C . LEU A 1 121 ? 0.148 11.175 4.505 1.00 96.12 121 LEU A C 1
ATOM 873 O O . LEU A 1 121 ? 0.369 11.534 5.658 1.00 96.12 121 LEU A O 1
ATOM 877 N N . THR A 1 122 ? -1.022 11.384 3.903 1.00 94.44 122 THR A N 1
ATOM 878 C CA . THR A 1 122 ? -2.154 12.087 4.535 1.00 94.44 122 THR A CA 1
ATOM 879 C C . THR A 1 122 ? -3.381 11.199 4.693 1.00 94.44 122 THR A C 1
ATOM 881 O O . THR A 1 122 ? -4.279 11.530 5.464 1.00 94.44 122 THR A O 1
ATOM 884 N N . LYS A 1 123 ? -3.430 10.057 3.997 1.00 91.88 123 LYS A N 1
ATOM 885 C CA . LYS A 1 123 ? -4.556 9.126 4.061 1.00 91.88 123 LYS A CA 1
ATOM 886 C C . LYS A 1 123 ? -4.099 7.674 4.095 1.00 91.88 123 LYS A C 1
ATOM 888 O O . LYS A 1 123 ? -3.435 7.200 3.174 1.00 91.88 123 LYS A O 1
ATOM 893 N N . ILE A 1 124 ? -4.552 6.942 5.104 1.00 95.75 124 ILE A N 1
ATOM 894 C CA . ILE A 1 124 ? -4.401 5.491 5.192 1.00 95.75 124 ILE A CA 1
ATOM 895 C C . ILE A 1 124 ? -5.794 4.884 5.290 1.00 95.75 124 ILE A C 1
ATOM 897 O O . ILE A 1 124 ? -6.587 5.268 6.139 1.00 95.75 124 ILE A O 1
ATOM 901 N N . THR A 1 125 ? -6.108 3.924 4.432 1.00 94.25 125 THR A N 1
ATOM 902 C CA . THR A 1 125 ? -7.300 3.086 4.583 1.00 94.25 125 THR A CA 1
ATOM 903 C C . THR A 1 125 ? -6.844 1.674 4.890 1.00 94.25 125 THR A C 1
ATOM 905 O O . THR A 1 125 ? -6.226 1.039 4.040 1.00 94.25 125 THR A O 1
ATOM 908 N N . CYS A 1 126 ? -7.128 1.180 6.092 1.00 94.69 126 CYS A N 1
ATOM 909 C CA . CYS A 1 126 ? -6.827 -0.192 6.472 1.00 94.69 126 CYS A CA 1
ATOM 910 C C . CYS A 1 126 ? -8.119 -0.996 6.529 1.00 94.69 126 CYS A C 1
ATOM 912 O O . CYS A 1 126 ? -9.010 -0.667 7.300 1.00 94.69 126 CYS A O 1
ATOM 914 N N . LEU A 1 127 ? -8.235 -2.031 5.696 1.00 89.56 127 LEU A N 1
ATOM 915 C CA . LEU A 1 127 ? -9.436 -2.868 5.613 1.00 89.56 127 LEU A CA 1
ATOM 916 C C . LEU A 1 127 ? -9.402 -4.058 6.584 1.00 89.56 127 LEU A C 1
ATOM 918 O O . LEU A 1 127 ? -10.356 -4.832 6.636 1.00 89.56 127 LEU A O 1
ATOM 922 N N . ALA A 1 128 ? -8.314 -4.229 7.338 1.00 90.62 128 ALA A N 1
ATOM 923 C CA . ALA A 1 128 ? -8.199 -5.291 8.325 1.00 90.62 128 ALA A CA 1
ATOM 924 C C . ALA A 1 128 ? -9.088 -4.985 9.539 1.00 90.62 128 ALA A C 1
ATOM 926 O O . ALA A 1 128 ? -8.990 -3.922 10.155 1.00 90.62 128 ALA A O 1
ATOM 927 N N . THR A 1 129 ? -9.945 -5.937 9.912 1.00 92.94 129 THR A N 1
ATOM 928 C CA . THR A 1 129 ? -10.825 -5.817 11.090 1.00 92.94 129 THR A CA 1
ATOM 929 C C . THR A 1 129 ? -10.076 -6.016 12.407 1.00 92.94 129 THR A C 1
ATOM 931 O O . THR A 1 129 ? -10.590 -5.724 13.483 1.00 92.94 129 THR A O 1
ATOM 934 N N . THR A 1 130 ? -8.852 -6.536 12.341 1.00 96.75 130 THR A N 1
ATOM 935 C CA . THR A 1 130 ? -7.903 -6.585 13.452 1.00 96.75 130 THR A CA 1
ATOM 936 C C . THR A 1 130 ? -6.667 -5.790 13.041 1.00 96.75 130 THR A C 1
ATOM 938 O O . THR A 1 130 ? -6.134 -6.071 11.967 1.00 96.75 130 THR A O 1
ATOM 941 N N . PRO A 1 131 ? -6.208 -4.818 13.852 1.00 98.50 131 PRO A N 1
ATOM 942 C CA . PRO A 1 131 ? -5.044 -4.006 13.517 1.00 98.50 131 PRO A CA 1
ATOM 943 C C . PRO A 1 131 ? -3.812 -4.875 13.212 1.00 98.50 131 PRO A C 1
ATOM 945 O O . PRO A 1 131 ? -3.442 -5.714 14.042 1.00 98.50 131 PRO A O 1
ATOM 948 N N . PRO A 1 132 ? -3.156 -4.700 12.050 1.00 98.44 132 PRO A N 1
ATOM 949 C CA . PRO A 1 132 ? -1.912 -5.398 11.744 1.00 98.44 132 PRO A CA 1
ATOM 950 C C . PRO A 1 132 ? -0.819 -5.035 12.755 1.00 98.44 132 PRO A C 1
ATOM 952 O O . PRO A 1 132 ? -0.755 -3.897 13.213 1.00 98.44 132 PRO A O 1
ATOM 955 N N . SER A 1 133 ? 0.101 -5.948 13.071 1.00 98.44 133 SER A N 1
ATOM 956 C CA . SER A 1 133 ? 1.266 -5.565 13.881 1.00 98.44 133 SER A CA 1
ATOM 957 C C . SER A 1 133 ? 2.161 -4.598 13.104 1.00 98.44 133 SER A C 1
ATOM 959 O O . SER A 1 133 ? 2.533 -4.893 11.964 1.00 98.44 133 SER A O 1
ATOM 961 N N . VAL A 1 134 ? 2.527 -3.495 13.755 1.00 98.50 134 VAL A N 1
ATOM 962 C CA . VAL A 1 134 ? 3.419 -2.428 13.277 1.00 98.50 134 VAL A CA 1
ATOM 963 C C . VAL A 1 134 ? 4.526 -2.175 14.314 1.00 98.50 134 VAL A C 1
ATOM 965 O O . VAL A 1 134 ? 4.503 -2.729 15.412 1.00 98.50 134 VAL A O 1
ATOM 968 N N . TYR A 1 135 ? 5.522 -1.377 13.946 1.00 98.00 135 TYR A N 1
ATOM 969 C CA . TYR A 1 135 ? 6.729 -1.074 14.726 1.00 98.00 135 TYR A CA 1
ATOM 970 C C . TYR A 1 135 ? 6.952 0.442 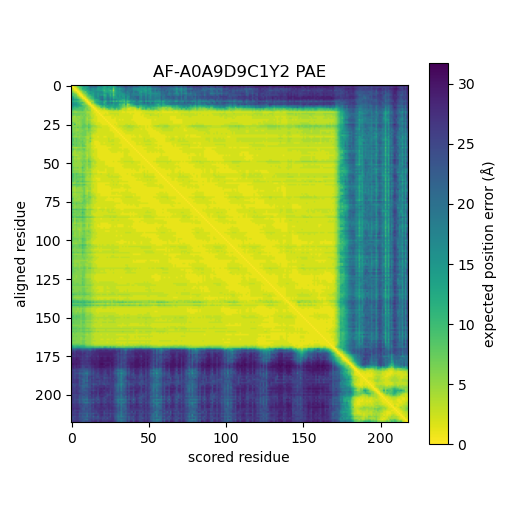14.823 1.00 98.00 135 TYR A C 1
ATOM 972 O O . TYR A 1 135 ? 6.433 1.191 13.994 1.00 98.00 135 TYR A O 1
ATOM 980 N N . TYR A 1 136 ? 7.782 0.880 15.776 1.00 96.88 136 TYR A N 1
ATOM 981 C CA . TYR A 1 136 ? 8.031 2.297 16.092 1.00 96.88 136 TYR A CA 1
ATOM 982 C C . TYR A 1 136 ? 8.460 3.182 14.912 1.00 96.88 136 TYR A C 1
ATOM 984 O O . TYR A 1 136 ? 8.257 4.391 14.955 1.00 96.88 136 TYR A O 1
ATOM 992 N N . ASP A 1 137 ? 9.053 2.588 13.881 1.00 97.56 137 ASP A N 1
ATOM 993 C CA . ASP A 1 137 ? 9.549 3.236 12.667 1.00 97.56 137 ASP A CA 1
ATOM 994 C C . ASP A 1 137 ? 8.769 2.808 11.414 1.00 97.56 137 ASP A C 1
ATOM 996 O O . ASP A 1 137 ? 9.237 2.987 10.296 1.00 97.56 137 ASP A O 1
ATOM 1000 N N . THR A 1 138 ? 7.587 2.199 11.561 1.00 98.31 138 THR A N 1
ATOM 1001 C CA . THR A 1 138 ? 6.780 1.796 10.394 1.00 98.31 138 THR A CA 1
ATOM 1002 C C . THR A 1 138 ? 6.301 3.006 9.603 1.00 98.31 138 THR A C 1
ATOM 1004 O O . THR A 1 138 ? 6.234 2.937 8.379 1.00 98.31 138 THR A O 1
ATOM 1007 N N . PHE A 1 139 ? 5.991 4.103 10.294 1.00 98.06 139 PHE A N 1
ATOM 1008 C CA . PHE A 1 139 ? 5.560 5.372 9.719 1.00 98.06 139 PHE A CA 1
ATOM 1009 C C . PHE A 1 139 ? 6.476 6.492 10.219 1.00 98.06 139 PHE A C 1
ATOM 1011 O O . PHE A 1 139 ? 6.822 6.521 11.399 1.00 98.06 139 PHE A O 1
ATOM 1018 N N . SER A 1 140 ? 6.823 7.454 9.361 1.00 94.75 140 SER A N 1
ATOM 1019 C CA . SER A 1 140 ? 7.654 8.601 9.775 1.00 94.75 140 SER A CA 1
ATOM 1020 C C . SER A 1 140 ? 6.946 9.589 10.692 1.00 94.75 140 SER A C 1
ATOM 1022 O O . SER A 1 140 ? 7.588 10.354 11.410 1.00 94.75 140 SER A O 1
ATOM 1024 N N . ASN A 1 141 ? 5.623 9.658 10.589 1.00 92.62 141 ASN A N 1
ATOM 1025 C CA . ASN A 1 141 ? 4.767 10.498 11.407 1.00 92.62 141 ASN A CA 1
ATOM 1026 C C . ASN A 1 141 ? 3.340 9.934 11.396 1.00 92.62 141 ASN A C 1
ATOM 1028 O O . ASN A 1 141 ? 3.031 9.012 10.642 1.00 92.62 141 ASN A O 1
ATOM 1032 N N . TYR A 1 142 ? 2.475 10.531 12.212 1.00 96.25 142 TYR A N 1
ATOM 1033 C CA . TYR A 1 142 ? 1.088 10.108 12.398 1.00 96.25 142 TYR A CA 1
ATOM 1034 C C . TYR A 1 142 ? 0.083 11.171 11.924 1.00 96.25 142 TYR A C 1
ATOM 1036 O O . TYR A 1 142 ? -1.015 11.281 12.456 1.00 96.25 142 TYR A O 1
ATOM 1044 N N . ASN A 1 143 ? 0.458 11.984 10.928 1.00 94.31 143 ASN A N 1
ATOM 1045 C CA . ASN A 1 143 ? -0.380 13.083 10.429 1.00 94.31 143 ASN A CA 1
ATOM 1046 C C . ASN A 1 143 ? -1.503 12.618 9.489 1.00 94.31 143 ASN A C 1
ATOM 1048 O O . ASN A 1 143 ? -2.365 13.420 9.132 1.00 94.31 143 ASN A O 1
ATOM 1052 N N . ALA A 1 144 ? -1.469 11.362 9.040 1.00 95.38 144 ALA A N 1
ATOM 1053 C CA . ALA A 1 144 ? -2.489 10.814 8.162 1.00 95.38 144 ALA A CA 1
ATOM 1054 C C . ALA A 1 144 ? -3.802 10.552 8.910 1.00 95.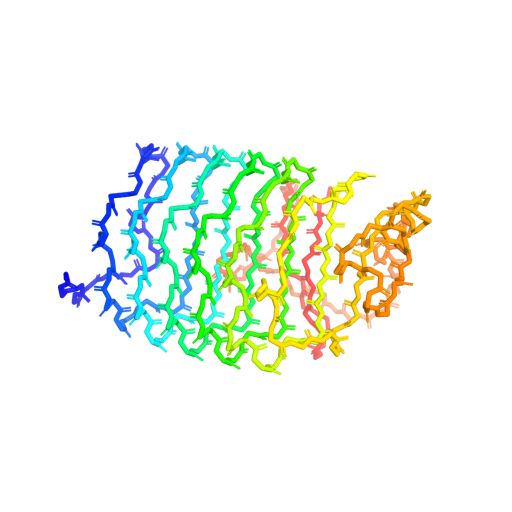38 144 ALA A C 1
ATOM 1056 O O . ALA A 1 144 ? -3.806 10.088 10.050 1.00 95.38 144 ALA A O 1
ATOM 1057 N N . ASP A 1 145 ? -4.922 10.753 8.222 1.00 95.81 145 ASP A N 1
ATOM 1058 C CA . ASP A 1 145 ? -6.196 10.201 8.670 1.00 95.81 145 ASP A CA 1
ATOM 1059 C C . ASP A 1 145 ? -6.206 8.689 8.411 1.00 95.81 145 ASP A C 1
ATOM 1061 O O . ASP A 1 145 ? -5.956 8.238 7.283 1.00 95.81 145 ASP A O 1
ATOM 1065 N N . LEU A 1 146 ? -6.519 7.912 9.449 1.00 97.38 146 LEU A N 1
ATOM 1066 C CA . LEU A 1 146 ? -6.651 6.463 9.385 1.00 97.38 146 LEU A CA 1
ATOM 1067 C C . LEU A 1 146 ? -8.127 6.071 9.298 1.00 97.38 146 LEU A C 1
ATOM 1069 O O . LEU A 1 146 ? -8.884 6.205 10.255 1.00 97.38 146 LEU A O 1
ATOM 1073 N N . TYR A 1 147 ? -8.515 5.533 8.148 1.00 93.19 147 TYR A N 1
ATOM 1074 C CA . TYR A 1 147 ? -9.851 5.017 7.875 1.00 93.19 147 TYR A CA 1
ATOM 1075 C C . TYR A 1 147 ? -9.882 3.505 8.124 1.00 93.19 147 TYR A C 1
ATOM 1077 O O . TYR A 1 147 ? -9.122 2.770 7.486 1.00 93.19 147 TYR A O 1
ATOM 1085 N N . VAL A 1 148 ? -10.760 3.047 9.020 1.00 90.69 148 VAL A N 1
ATOM 1086 C CA . VAL A 1 148 ? -10.897 1.632 9.432 1.00 90.69 148 VAL A CA 1
ATOM 1087 C C . VAL A 1 148 ? -12.349 1.156 9.325 1.00 90.69 148 VAL A C 1
ATOM 1089 O O . VAL A 1 148 ? -13.250 1.996 9.371 1.00 90.69 148 VAL A O 1
ATOM 1092 N N . PRO A 1 149 ? -12.628 -0.156 9.199 1.00 86.12 149 PRO A N 1
ATOM 1093 C CA . PRO A 1 149 ? -13.996 -0.644 9.053 1.00 86.12 149 PRO A CA 1
ATOM 1094 C C . PRO A 1 149 ? -14.851 -0.307 10.280 1.00 86.12 149 PRO A C 1
ATOM 1096 O O . PRO A 1 149 ? -14.344 -0.238 11.403 1.00 86.12 149 PRO A O 1
ATOM 1099 N N . ALA A 1 150 ? -16.155 -0.123 10.076 1.00 85.75 150 ALA A N 1
ATOM 1100 C CA . ALA A 1 150 ? -17.095 0.120 11.166 1.00 85.75 150 ALA A CA 1
ATOM 1101 C C . ALA A 1 150 ? -16.996 -0.946 12.269 1.00 85.75 150 ALA A C 1
ATOM 1103 O O . ALA A 1 150 ? -16.885 -2.143 12.003 1.00 85.75 150 ALA A O 1
ATOM 1104 N N . GLY A 1 151 ? -17.027 -0.497 13.523 1.00 91.69 151 GLY A N 1
ATOM 1105 C CA . GLY A 1 151 ? -16.876 -1.343 14.704 1.00 91.69 151 GLY A CA 1
ATOM 1106 C C . GLY A 1 151 ? -15.427 -1.696 15.050 1.00 91.69 151 GLY A C 1
ATOM 1107 O O . GLY A 1 151 ? -15.200 -2.336 16.076 1.00 91.69 151 GLY A O 1
ATOM 1108 N N . CYS A 1 152 ? -14.442 -1.290 14.241 1.00 94.19 152 CYS A N 1
ATOM 1109 C CA . CYS A 1 152 ? -13.034 -1.619 14.474 1.00 94.19 152 CYS A CA 1
ATOM 1110 C C . CYS A 1 152 ? -12.261 -0.508 15.196 1.00 94.19 152 CYS A C 1
ATOM 1112 O O . CYS A 1 152 ? -11.156 -0.769 15.673 1.00 94.19 152 CYS A O 1
ATOM 1114 N N . LYS A 1 153 ? -12.804 0.713 15.326 1.00 95.88 153 LYS A N 1
ATOM 1115 C CA . LYS A 1 153 ? -12.056 1.861 15.873 1.00 95.88 153 LYS A CA 1
ATOM 1116 C C . LYS A 1 153 ? -11.439 1.601 17.243 1.00 95.88 153 LYS A C 1
ATOM 1118 O O . LYS A 1 153 ? -10.251 1.848 17.414 1.00 95.88 153 LYS A O 1
ATOM 1123 N N . SER A 1 154 ? -12.189 1.023 18.181 1.00 98.00 154 SER A N 1
ATOM 1124 C CA . SER A 1 154 ? -11.669 0.747 19.529 1.00 98.00 154 SER A CA 1
ATOM 1125 C C . SER A 1 154 ? -10.494 -0.239 19.542 1.00 98.00 154 SER A C 1
ATOM 1127 O O . SER A 1 154 ? -9.633 -0.155 20.416 1.00 98.00 154 SER A O 1
ATOM 1129 N N . ALA A 1 155 ? -10.423 -1.166 18.579 1.00 98.38 155 ALA A N 1
ATOM 1130 C CA . ALA A 1 155 ? -9.277 -2.065 18.453 1.00 98.38 155 ALA A CA 1
ATOM 1131 C C . ALA A 1 155 ? -8.024 -1.304 17.987 1.00 98.38 155 ALA A C 1
ATOM 1133 O O . ALA A 1 155 ? -6.942 -1.505 18.534 1.00 98.38 155 ALA A O 1
ATOM 1134 N N . TYR A 1 156 ? -8.173 -0.390 17.024 1.00 98.44 156 TYR A N 1
ATOM 1135 C CA . TYR A 1 156 ? -7.071 0.453 16.547 1.00 98.44 156 TYR A CA 1
ATOM 1136 C C . TYR A 1 156 ? -6.612 1.469 17.603 1.00 98.44 156 TYR A C 1
ATOM 1138 O O . TYR A 1 156 ? -5.415 1.634 17.789 1.00 98.44 156 TYR A O 1
ATOM 1146 N N . GLU A 1 157 ? -7.530 2.071 18.366 1.00 98.44 157 GLU A N 1
ATOM 1147 C CA . GLU A 1 157 ? -7.211 3.014 19.458 1.00 98.44 157 GLU A CA 1
ATOM 1148 C C . GLU A 1 157 ? -6.456 2.373 20.637 1.00 98.44 157 GLU A C 1
ATOM 1150 O O . GLU A 1 157 ? -5.935 3.081 21.496 1.00 98.44 157 GLU A O 1
ATOM 1155 N N . THR A 1 158 ? -6.415 1.041 20.714 1.00 98.12 158 THR A N 1
ATOM 1156 C CA . THR A 1 158 ? -5.739 0.297 21.791 1.00 98.12 158 THR A CA 1
ATOM 1157 C C . THR A 1 158 ? -4.521 -0.489 21.315 1.00 98.12 158 THR A C 1
ATOM 1159 O O . THR A 1 158 ? -3.857 -1.129 22.132 1.00 98.12 158 THR A O 1
ATOM 1162 N N . THR A 1 159 ? -4.209 -0.451 20.016 1.00 98.31 159 THR A N 1
ATOM 1163 C CA . THR A 1 159 ? -3.058 -1.159 19.449 1.00 98.31 159 THR A CA 1
ATOM 1164 C C . THR A 1 159 ? -1.894 -0.204 19.258 1.00 98.31 159 THR A C 1
ATOM 1166 O O . THR A 1 159 ? -2.050 0.787 18.558 1.00 98.31 159 THR A O 1
ATOM 1169 N N . GLU A 1 160 ? -0.736 -0.568 19.815 1.00 97.75 160 GLU A N 1
ATOM 1170 C CA . GLU A 1 160 ? 0.511 0.203 19.756 1.00 97.75 160 GLU A CA 1
ATOM 1171 C C . GLU A 1 160 ? 0.851 0.688 18.334 1.00 97.75 160 GLU A C 1
ATOM 1173 O O . GLU A 1 160 ? 0.745 -0.050 17.350 1.00 97.75 160 GLU A O 1
ATOM 1178 N N . TYR A 1 161 ? 1.289 1.941 18.267 1.00 97.94 161 TYR A N 1
ATOM 1179 C CA . TYR A 1 161 ? 1.499 2.789 17.094 1.00 97.94 161 TYR A CA 1
ATOM 1180 C C . TYR A 1 161 ? 0.245 3.195 16.300 1.00 97.94 161 TYR A C 1
ATOM 1182 O O . TYR A 1 161 ? 0.227 4.304 15.762 1.00 97.94 161 TYR A O 1
ATOM 1190 N N . TRP A 1 162 ? -0.802 2.370 16.219 1.00 98.50 162 TRP A N 1
ATOM 1191 C CA . TRP A 1 162 ? -2.039 2.741 15.517 1.00 98.50 162 TRP A CA 1
ATOM 1192 C C . TRP A 1 162 ? -2.855 3.804 16.257 1.00 98.50 162 TRP A C 1
ATOM 1194 O O . TRP A 1 162 ? -3.479 4.649 15.615 1.00 98.50 162 TRP A O 1
ATOM 1204 N N . GLU A 1 163 ? -2.807 3.801 17.588 1.00 98.31 163 GLU A N 1
ATOM 1205 C CA . GLU A 1 163 ? -3.463 4.760 18.478 1.00 98.31 163 GLU A CA 1
ATOM 1206 C C . GLU A 1 163 ? -2.992 6.206 18.274 1.00 98.31 163 GLU A C 1
ATOM 1208 O O . GLU A 1 163 ? -3.663 7.142 18.704 1.00 98.31 163 GLU A O 1
ATOM 1213 N N . ASN A 1 164 ? -1.853 6.403 17.605 1.00 98.38 164 ASN A N 1
ATOM 1214 C CA . ASN A 1 164 ? -1.298 7.727 17.336 1.00 98.38 164 ASN A CA 1
ATOM 1215 C C . ASN A 1 164 ? -1.971 8.454 16.157 1.00 98.38 164 ASN A C 1
ATOM 1217 O O . ASN A 1 164 ? -1.767 9.659 16.003 1.00 98.38 164 ASN A O 1
ATOM 1221 N N . PHE A 1 165 ? -2.739 7.756 15.312 1.00 98.50 165 PHE A N 1
ATOM 1222 C CA . PHE A 1 165 ? -3.425 8.359 14.165 1.00 98.50 165 PHE A CA 1
ATOM 1223 C C . PHE A 1 165 ? -4.774 8.984 14.540 1.00 98.50 165 PHE A C 1
ATOM 1225 O O . PHE A 1 165 ? -5.415 8.616 15.525 1.00 98.50 165 PHE A O 1
ATOM 1232 N N . ASN A 1 166 ? -5.273 9.881 13.686 1.00 98.00 166 ASN A N 1
ATOM 1233 C CA . ASN A 1 166 ? -6.680 10.271 13.720 1.00 98.00 166 ASN A CA 1
ATOM 1234 C C . ASN A 1 166 ? -7.547 9.149 13.120 1.00 98.00 166 ASN A C 1
ATOM 1236 O O . ASN A 1 166 ? -7.559 8.960 11.904 1.00 98.00 166 ASN A O 1
ATOM 1240 N N . ILE A 1 167 ? -8.259 8.400 13.968 1.00 98.19 167 ILE A N 1
ATOM 1241 C CA . ILE A 1 167 ? -9.006 7.201 13.558 1.00 98.19 167 ILE A CA 1
ATOM 1242 C C . ILE A 1 167 ? -10.466 7.535 13.223 1.00 98.19 167 ILE A C 1
ATOM 1244 O O . ILE A 1 167 ? -11.240 8.005 14.069 1.00 98.19 167 ILE A O 1
ATOM 1248 N N . ILE A 1 168 ? -10.857 7.213 11.992 1.00 90.94 168 ILE A N 1
ATOM 1249 C CA . ILE A 1 168 ? -12.179 7.441 11.407 1.00 90.94 168 ILE A CA 1
ATOM 1250 C C . ILE A 1 168 ? -12.760 6.093 10.978 1.00 90.94 168 ILE A C 1
ATOM 1252 O O . ILE A 1 168 ? -12.132 5.337 10.238 1.00 90.94 168 ILE A O 1
ATOM 1256 N N . GLU A 1 169 ? -13.976 5.786 11.420 1.00 87.00 169 GLU A N 1
ATOM 1257 C CA . GLU A 1 169 ? -14.686 4.607 10.923 1.00 87.00 169 GLU A CA 1
ATOM 1258 C C . GLU A 1 169 ? -15.330 4.903 9.575 1.00 87.00 169 GLU A C 1
ATOM 1260 O O . GLU A 1 169 ? -15.947 5.951 9.376 1.00 87.00 169 GLU A O 1
ATOM 1265 N N . ILE A 1 170 ? -15.211 3.949 8.660 1.00 79.81 170 ILE A N 1
ATOM 1266 C CA . ILE A 1 170 ? -15.981 3.921 7.424 1.00 79.81 170 ILE A CA 1
ATOM 1267 C C . ILE A 1 170 ? -17.109 2.908 7.592 1.00 79.81 170 ILE A C 1
ATOM 1269 O O . ILE A 1 170 ? -16.870 1.735 7.880 1.00 79.81 170 ILE A O 1
ATOM 1273 N N . GLU A 1 171 ? -18.356 3.354 7.434 1.00 60.28 171 GLU A N 1
ATOM 1274 C CA . GLU A 1 171 ? -19.466 2.407 7.334 1.00 60.28 171 GLU A CA 1
ATOM 1275 C C . GLU A 1 171 ? -19.281 1.553 6.083 1.00 60.28 171 GLU A C 1
ATOM 1277 O O . GLU A 1 171 ? -18.848 2.064 5.050 1.00 60.28 171 GLU A O 1
ATOM 1282 N N . GLU A 1 172 ? -19.655 0.273 6.130 1.00 47.84 172 GLU A N 1
ATOM 1283 C CA . GLU A 1 172 ? -19.684 -0.568 4.923 1.00 47.84 172 GLU A CA 1
ATOM 1284 C C . GLU A 1 172 ? -20.528 0.080 3.801 1.00 47.84 172 GLU A C 1
ATOM 1286 O O . GLU A 1 172 ? -20.272 -0.149 2.621 1.00 47.84 172 GLU A O 1
ATOM 1291 N N . SER A 1 173 ? -21.478 0.955 4.168 1.00 38.03 173 SER A N 1
ATOM 1292 C CA . SER A 1 173 ? -22.300 1.787 3.276 1.00 38.03 173 SER A CA 1
ATOM 1293 C C . SER A 1 173 ? -21.648 3.114 2.834 1.00 38.03 173 SER A C 1
ATOM 1295 O O . SER A 1 173 ? -22.033 3.652 1.801 1.00 38.03 173 SER A O 1
ATOM 1297 N N . ASN A 1 174 ? -20.648 3.623 3.568 1.00 35.56 174 ASN A N 1
ATOM 1298 C CA . ASN A 1 174 ? -19.918 4.875 3.301 1.00 35.56 174 ASN A CA 1
ATOM 1299 C C . ASN A 1 174 ? -18.473 4.647 2.815 1.00 35.56 174 ASN A C 1
ATOM 1301 O O . ASN A 1 174 ? -17.759 5.602 2.515 1.00 35.56 174 ASN A O 1
ATOM 1305 N N . ALA A 1 175 ? -18.035 3.393 2.676 1.00 37.38 175 ALA A N 1
ATOM 1306 C CA . ALA A 1 175 ? -16.795 3.038 1.989 1.00 37.38 175 ALA A CA 1
ATOM 1307 C C . ALA A 1 175 ? -16.880 3.268 0.462 1.00 37.38 175 ALA A C 1
ATOM 1309 O O . ALA A 1 175 ? -15.850 3.299 -0.212 1.00 37.38 175 ALA A O 1
ATOM 1310 N N . ILE A 1 176 ? -18.090 3.476 -0.081 1.00 36.09 176 ILE A N 1
ATOM 1311 C CA . ILE A 1 176 ? -18.372 3.924 -1.452 1.00 36.09 176 ILE A CA 1
ATOM 1312 C C . ILE A 1 176 ? -19.654 4.779 -1.413 1.00 36.09 176 ILE A C 1
ATOM 1314 O O . ILE A 1 176 ? -20.755 4.247 -1.320 1.00 36.09 176 ILE A O 1
ATOM 1318 N N . GLU A 1 177 ? -19.527 6.105 -1.483 1.00 31.33 177 GLU A N 1
ATOM 1319 C CA . GLU A 1 177 ? -20.671 7.027 -1.554 1.00 31.33 177 GLU A CA 1
ATOM 1320 C C . GLU A 1 177 ? -21.424 6.833 -2.893 1.00 31.33 177 GLU A C 1
ATOM 1322 O O . GLU A 1 177 ? -20.917 7.170 -3.969 1.00 31.33 177 GLU A O 1
ATOM 1327 N N . TYR A 1 178 ? -22.646 6.292 -2.848 1.00 34.06 178 TYR A N 1
ATOM 1328 C CA . TYR A 1 178 ? -23.600 6.386 -3.956 1.00 34.06 178 TYR A CA 1
ATOM 1329 C C . TYR A 1 178 ? -24.265 7.764 -3.904 1.00 34.06 178 TYR A C 1
ATOM 1331 O O . TYR A 1 178 ? -25.147 8.006 -3.085 1.00 34.06 178 TYR A O 1
ATOM 1339 N N . VAL A 1 179 ? -23.845 8.670 -4.788 1.00 30.72 179 VAL A N 1
ATOM 1340 C CA . VAL A 1 179 ? -24.494 9.975 -4.984 1.00 30.72 179 VAL A CA 1
ATOM 1341 C C . VAL A 1 179 ? -25.224 9.973 -6.327 1.00 30.72 179 VAL A C 1
ATOM 1343 O O . VAL A 1 179 ? -24.593 9.743 -7.371 1.00 30.72 179 VAL A O 1
ATOM 1346 N N . GLU A 1 180 ? -26.540 10.212 -6.288 1.00 28.28 180 GLU A N 1
ATOM 1347 C CA . GLU A 1 180 ? -27.384 10.463 -7.463 1.00 28.28 180 GLU A CA 1
ATOM 1348 C C . GLU A 1 180 ? -27.014 11.794 -8.160 1.00 28.28 180 GLU A C 1
ATOM 1350 O O . GLU A 1 180 ? -26.636 12.759 -7.502 1.00 28.28 180 GLU A O 1
ATOM 1355 N N . ALA A 1 181 ? -27.093 11.749 -9.502 1.00 32.22 181 ALA A N 1
ATOM 1356 C CA . ALA A 1 181 ? -27.008 12.746 -10.595 1.00 32.22 181 ALA A CA 1
ATOM 1357 C C . ALA A 1 181 ? -26.710 14.239 -10.262 1.00 32.22 181 ALA A C 1
ATOM 1359 O O . ALA A 1 181 ? -27.271 14.807 -9.341 1.00 32.22 181 ALA A O 1
ATOM 1360 N N . GLU A 1 182 ? -25.883 15.008 -10.989 1.00 38.84 182 GLU A N 1
ATOM 1361 C CA . GLU A 1 182 ? -25.696 15.110 -12.445 1.00 38.84 182 GLU A CA 1
ATOM 1362 C C . GLU A 1 182 ? -24.277 15.621 -12.791 1.00 38.84 182 GLU A C 1
ATOM 1364 O O . GLU A 1 182 ? -23.941 16.787 -12.599 1.00 38.84 182 GLU A O 1
ATOM 1369 N N . GLN A 1 183 ? -23.439 14.741 -13.333 1.00 44.62 183 GLN A N 1
ATOM 1370 C CA . GLN A 1 183 ? -22.345 15.031 -14.270 1.00 44.62 183 GLN A CA 1
ATOM 1371 C C . GLN A 1 183 ? -22.036 13.690 -14.943 1.00 44.62 183 GLN A C 1
ATOM 1373 O O . GLN A 1 183 ? -21.975 12.676 -14.244 1.00 44.62 183 GLN A O 1
ATOM 1378 N N . GLU A 1 184 ? -21.905 13.654 -16.274 1.00 55.25 184 GLU A N 1
ATOM 1379 C CA . GLU A 1 184 ? -21.570 12.411 -16.982 1.00 55.25 184 GLU A CA 1
ATOM 1380 C C . GLU A 1 184 ? -20.271 11.843 -16.401 1.00 55.25 184 GLU A C 1
ATOM 1382 O O . GLU A 1 184 ? -19.232 12.505 -16.376 1.00 55.25 184 GLU A O 1
ATOM 1387 N N . ALA A 1 185 ? -20.362 10.638 -15.844 1.00 64.31 185 ALA A N 1
ATOM 1388 C CA . ALA A 1 185 ? -19.222 9.946 -15.281 1.00 64.31 185 ALA A CA 1
ATOM 1389 C C . ALA A 1 185 ? -18.374 9.382 -16.427 1.00 64.31 185 ALA A C 1
ATOM 1391 O O . ALA A 1 185 ? -18.862 8.597 -17.240 1.00 64.31 185 ALA A O 1
ATOM 1392 N N . GLU A 1 186 ? -17.102 9.771 -16.484 1.00 73.81 186 GLU A N 1
ATOM 1393 C CA . GLU A 1 186 ? -16.119 9.121 -17.347 1.00 73.81 186 GLU A CA 1
ATOM 1394 C C . GLU A 1 186 ? -15.579 7.902 -16.596 1.00 73.81 186 GLU A C 1
ATOM 1396 O O . GLU A 1 186 ? -15.048 8.023 -15.488 1.00 73.81 186 GLU A O 1
ATOM 1401 N N . TYR A 1 187 ? -15.734 6.723 -17.188 1.00 73.31 187 TYR A N 1
ATOM 1402 C CA . TYR A 1 187 ? -15.230 5.479 -16.626 1.00 73.31 187 TYR A CA 1
ATOM 1403 C C . TYR A 1 187 ? -13.899 5.163 -17.266 1.00 73.31 187 TYR A C 1
ATOM 1405 O O . TYR A 1 187 ? -13.745 5.254 -18.482 1.00 73.31 187 TYR A O 1
ATOM 1413 N N . PHE A 1 188 ? -12.956 4.750 -16.445 1.00 69.94 188 PHE A N 1
ATOM 1414 C CA . PHE A 1 188 ? -11.686 4.230 -16.879 1.00 69.94 188 PHE A CA 1
ATOM 1415 C C . PHE A 1 188 ? -11.499 2.863 -16.245 1.00 69.94 188 PHE A C 1
ATOM 1417 O O . PHE A 1 188 ? -11.923 2.626 -15.110 1.00 69.94 188 PHE A O 1
ATOM 1424 N N . ASP A 1 189 ? -10.889 1.941 -16.971 1.00 68.19 189 ASP A N 1
ATOM 1425 C CA . ASP A 1 189 ? -10.422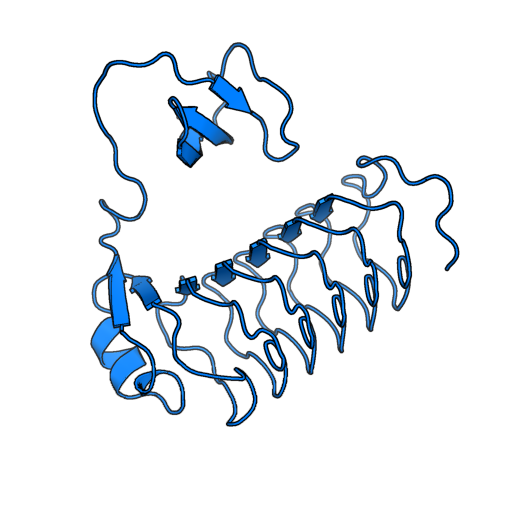 0.715 -16.341 1.00 68.19 189 ASP A CA 1
ATOM 1426 C C . ASP A 1 189 ? -9.311 1.039 -15.324 1.00 68.19 189 ASP A C 1
ATOM 1428 O O . ASP A 1 189 ? -8.857 2.180 -15.183 1.00 68.19 189 ASP A O 1
ATOM 1432 N N . LEU A 1 190 ? -8.851 0.035 -14.581 1.00 58.47 190 LEU A N 1
ATOM 1433 C CA . LEU A 1 190 ? -7.768 0.224 -13.610 1.00 58.47 190 LEU A CA 1
ATOM 1434 C C . LEU A 1 190 ? -6.442 0.672 -14.255 1.00 58.47 190 LEU A C 1
ATOM 1436 O O . LEU A 1 190 ? -5.529 1.066 -13.531 1.00 58.47 190 LEU A O 1
ATOM 1440 N N . GLN A 1 191 ? -6.347 0.637 -15.589 1.00 49.47 191 GLN A N 1
ATOM 1441 C CA . GLN A 1 191 ? -5.205 1.081 -16.389 1.00 49.47 191 GLN A CA 1
ATOM 1442 C C . GLN A 1 191 ? -5.356 2.541 -16.853 1.00 49.47 191 GLN A C 1
ATOM 1444 O O . GLN A 1 191 ? -4.455 3.079 -17.493 1.00 49.47 191 GLN A O 1
ATOM 1449 N N . GLY A 1 192 ? -6.470 3.204 -16.519 1.00 45.88 192 GLY A N 1
ATOM 1450 C CA . GLY A 1 192 ? -6.731 4.591 -16.889 1.00 45.88 192 GLY A CA 1
ATOM 1451 C C . GLY A 1 192 ? -7.195 4.771 -18.337 1.00 45.88 192 GLY A C 1
ATOM 1452 O O . GLY A 1 192 ? -7.167 5.896 -18.838 1.00 45.88 192 GLY A O 1
ATOM 1453 N N . LEU A 1 193 ? -7.623 3.702 -19.021 1.00 54.16 193 LEU A N 1
ATOM 1454 C CA . LEU A 1 193 ? -8.167 3.780 -20.378 1.00 54.16 193 LEU A CA 1
ATOM 1455 C C . LEU A 1 193 ? -9.676 4.038 -20.347 1.00 54.16 193 LEU A C 1
ATOM 1457 O O . LEU A 1 193 ? -10.380 3.376 -19.587 1.00 54.16 193 LEU A O 1
ATOM 1461 N N . PRO A 1 194 ? -10.204 4.960 -21.177 1.00 59.41 194 PRO A N 1
ATOM 1462 C CA . PRO A 1 194 ? -11.621 5.302 -21.166 1.00 59.41 194 PRO A CA 1
ATOM 1463 C C . PRO A 1 194 ? -12.494 4.124 -21.622 1.00 59.41 194 PRO A C 1
ATOM 1465 O O . PRO A 1 194 ? -12.339 3.587 -22.720 1.00 59.41 194 PRO A O 1
ATOM 1468 N N . VAL A 1 195 ? -13.466 3.767 -20.788 1.00 69.75 195 VAL A N 1
ATOM 1469 C CA . VAL A 1 195 ? -14.438 2.691 -20.987 1.00 69.75 195 VAL A CA 1
ATOM 1470 C C . VAL A 1 195 ? -15.774 3.311 -21.388 1.00 69.75 195 VAL A C 1
ATOM 1472 O O . VAL A 1 195 ? -16.398 4.036 -20.621 1.00 69.75 195 VAL A O 1
ATOM 1475 N N . LYS A 1 196 ? -16.232 3.023 -22.611 1.00 53.84 196 LYS A N 1
ATOM 1476 C CA . LYS A 1 196 ? -17.465 3.611 -23.168 1.00 53.84 196 LYS A CA 1
ATOM 1477 C C . LYS A 1 196 ? -18.767 2.950 -22.703 1.00 53.84 196 LYS A C 1
ATOM 1479 O O . LYS A 1 196 ? -19.825 3.490 -22.999 1.00 53.84 196 LYS A O 1
ATOM 1484 N N . ASN A 1 197 ? -18.709 1.802 -22.024 1.00 54.88 197 ASN A N 1
ATOM 1485 C CA . ASN A 1 197 ? -19.897 1.145 -21.481 1.00 54.88 197 ASN A CA 1
ATOM 1486 C C . ASN A 1 197 ? -19.518 0.224 -20.302 1.00 54.88 197 ASN A C 1
ATOM 1488 O O . ASN A 1 197 ? -19.012 -0.875 -20.541 1.00 54.88 197 ASN A O 1
ATOM 1492 N N . PRO A 1 198 ? -19.692 0.653 -19.042 1.00 55.28 198 PRO A N 1
ATOM 1493 C CA . PRO A 1 198 ? -19.234 -0.090 -17.869 1.00 55.28 198 PRO A CA 1
ATOM 1494 C C . PRO A 1 198 ? -20.183 -1.235 -17.448 1.00 55.28 198 PRO A C 1
ATOM 1496 O O . PRO A 1 198 ? -20.086 -1.716 -16.331 1.00 55.28 198 PRO A O 1
ATOM 1499 N N . GLU A 1 199 ? -21.066 -1.715 -18.335 1.00 45.75 199 GLU A N 1
ATOM 1500 C CA . GLU A 1 199 ? -22.004 -2.835 -18.094 1.00 45.75 199 GLU A CA 1
ATOM 1501 C C . GLU A 1 199 ? -21.329 -4.183 -17.764 1.00 45.75 199 GLU A C 1
ATOM 1503 O O . GLU A 1 199 ? -22.001 -5.149 -17.409 1.00 45.75 199 GLU A O 1
ATOM 1508 N N . LYS A 1 200 ? -20.002 -4.293 -17.904 1.00 50.66 200 LYS A N 1
ATOM 1509 C CA . LYS A 1 200 ? -19.264 -5.441 -17.369 1.00 50.66 200 LYS A CA 1
ATOM 1510 C C . LYS A 1 200 ? -18.993 -5.203 -15.889 1.00 50.66 200 LYS A C 1
ATOM 1512 O O . LYS A 1 200 ? -18.262 -4.271 -15.561 1.00 50.66 200 LYS A O 1
ATOM 1517 N N . GLU A 1 201 ? -19.515 -6.078 -15.033 1.00 53.78 201 GLU A N 1
ATOM 1518 C CA . GLU A 1 201 ? -19.223 -6.064 -13.597 1.00 53.78 201 GLU A CA 1
ATOM 1519 C C . GLU A 1 201 ? -17.705 -5.962 -13.350 1.00 53.78 201 GLU A C 1
ATOM 1521 O O . GLU A 1 201 ? -16.919 -6.730 -13.914 1.00 53.78 201 GLU A O 1
ATOM 1526 N N . GLY A 1 202 ? -17.271 -4.989 -12.545 1.00 56.16 202 GLY A N 1
ATOM 1527 C CA . GLY A 1 202 ? -15.843 -4.762 -12.304 1.00 56.16 202 GLY A CA 1
ATOM 1528 C C . GLY A 1 202 ? -15.520 -3.480 -11.542 1.00 56.16 202 GLY A C 1
ATOM 1529 O O . GLY A 1 202 ? -16.392 -2.650 -11.291 1.00 56.16 202 GLY A O 1
ATOM 1530 N N . ILE A 1 203 ? -14.250 -3.319 -11.156 1.00 58.50 203 ILE A N 1
ATOM 1531 C CA . ILE A 1 203 ? -13.752 -2.103 -10.498 1.00 58.50 203 ILE A CA 1
ATOM 1532 C C . ILE A 1 203 ? -13.251 -1.129 -11.564 1.00 58.50 203 ILE A C 1
ATOM 1534 O O . ILE A 1 203 ? -12.381 -1.466 -12.366 1.00 58.50 203 ILE A O 1
ATOM 1538 N N . TYR A 1 204 ? -13.756 0.099 -11.518 1.00 71.69 204 TYR A N 1
ATOM 1539 C CA . TYR A 1 204 ? -13.418 1.172 -12.443 1.00 71.69 204 TYR A CA 1
ATOM 1540 C C . TYR A 1 204 ? -12.895 2.388 -11.693 1.00 71.69 204 TYR A C 1
ATOM 1542 O O . TYR A 1 204 ? -13.287 2.663 -10.557 1.00 71.69 204 TYR A O 1
ATOM 1550 N N . ILE A 1 205 ? -12.035 3.149 -12.358 1.00 71.88 205 ILE A N 1
ATOM 1551 C CA . ILE A 1 205 ? -11.720 4.519 -11.979 1.00 71.88 205 ILE A CA 1
ATOM 1552 C C . ILE A 1 205 ? -12.823 5.396 -12.571 1.00 71.88 205 ILE A C 1
ATOM 1554 O O . ILE A 1 205 ? -13.013 5.442 -13.781 1.00 71.88 205 ILE A O 1
ATOM 1558 N N . ILE A 1 206 ? -13.576 6.079 -11.724 1.00 74.44 206 ILE A N 1
ATOM 1559 C CA . ILE A 1 206 ? -14.680 6.941 -12.125 1.00 74.44 206 ILE A CA 1
ATOM 1560 C C . ILE A 1 206 ? -14.257 8.386 -11.924 1.00 74.44 206 ILE A C 1
ATOM 1562 O O . ILE A 1 206 ? -13.863 8.790 -10.829 1.00 74.44 206 ILE A O 1
ATOM 1566 N N . LYS A 1 207 ? -14.381 9.186 -12.975 1.00 66.25 207 LYS A N 1
ATOM 1567 C CA . LYS A 1 207 ? -14.141 10.622 -12.928 1.00 66.25 207 LYS A CA 1
ATOM 1568 C C . LYS A 1 207 ? -15.461 11.370 -13.082 1.00 66.25 207 LYS A C 1
ATOM 1570 O O . LYS A 1 207 ? -16.202 11.150 -14.036 1.00 66.25 207 LYS A O 1
ATOM 1575 N N . ARG A 1 208 ? -15.752 12.261 -12.131 1.00 69.44 208 ARG A N 1
ATOM 1576 C CA . ARG A 1 208 ? -16.924 13.154 -12.126 1.00 69.44 208 ARG A CA 1
ATOM 1577 C C . ARG A 1 208 ? -16.432 14.587 -11.917 1.00 69.44 208 ARG A C 1
ATOM 1579 O O . ARG A 1 208 ? -16.055 14.970 -10.806 1.00 69.44 208 ARG A O 1
ATOM 1586 N N . GLY A 1 209 ? -16.344 15.356 -13.001 1.00 67.38 209 GLY A N 1
ATOM 1587 C CA . GLY A 1 209 ? -15.719 16.682 -12.989 1.00 67.38 209 GLY A CA 1
ATOM 1588 C C . GLY A 1 209 ? -14.231 16.610 -12.618 1.00 67.38 209 GLY A C 1
ATOM 1589 O O . GLY A 1 209 ? -13.463 15.895 -13.260 1.00 67.38 209 GLY A O 1
ATOM 1590 N N . ASN A 1 210 ? -13.825 17.326 -11.562 1.00 57.16 210 ASN A N 1
ATOM 1591 C CA . ASN A 1 210 ? -12.444 17.323 -11.046 1.00 57.16 210 ASN A CA 1
ATOM 1592 C C . ASN A 1 210 ? -12.165 16.201 -10.028 1.00 57.16 210 ASN A C 1
ATOM 1594 O O . ASN A 1 210 ? -11.057 16.117 -9.502 1.00 57.16 210 ASN A O 1
ATOM 1598 N N . LYS A 1 211 ? -13.162 15.372 -9.697 1.00 45.84 211 LYS A N 1
ATOM 1599 C CA . LYS A 1 211 ? -13.027 14.296 -8.708 1.00 45.84 211 LYS A CA 1
ATOM 1600 C C . LYS A 1 211 ? -12.794 12.959 -9.407 1.00 45.84 211 LYS A C 1
ATOM 1602 O O . LYS A 1 211 ? -13.468 12.657 -10.389 1.00 45.84 211 LYS A O 1
ATOM 1607 N N . VAL A 1 212 ? -11.875 12.158 -8.868 1.00 55.69 212 VAL A N 1
ATOM 1608 C CA . VAL A 1 212 ? -11.556 10.798 -9.327 1.00 55.69 212 VAL A CA 1
ATOM 1609 C C . VAL A 1 212 ? -11.723 9.836 -8.152 1.00 55.69 212 VAL A C 1
ATOM 1611 O O . VAL A 1 212 ? -11.205 10.095 -7.067 1.00 55.69 212 VAL A O 1
ATOM 1614 N N . SER A 1 213 ? -12.446 8.739 -8.352 1.00 61.06 213 SER A N 1
ATOM 1615 C CA . SER A 1 213 ? -12.671 7.687 -7.355 1.00 61.06 213 SER A CA 1
ATOM 1616 C C . SER A 1 213 ? -12.519 6.301 -7.979 1.00 61.06 213 SER A C 1
ATOM 1618 O O . SER A 1 213 ? -12.507 6.164 -9.198 1.00 61.06 213 SER A O 1
ATOM 1620 N N . LYS A 1 214 ? -12.381 5.256 -7.158 1.00 71.50 214 LYS A N 1
ATOM 1621 C CA . LYS A 1 214 ? -12.494 3.859 -7.602 1.00 71.50 214 LYS A CA 1
ATOM 1622 C C . LYS A 1 214 ? -13.830 3.308 -7.115 1.00 71.50 214 LYS A C 1
ATOM 1624 O O . LYS A 1 214 ? -14.156 3.505 -5.948 1.00 71.50 214 LYS A O 1
ATOM 1629 N N . SER A 1 215 ? -14.596 2.652 -7.981 1.00 56.62 215 SER A N 1
ATOM 1630 C CA . SER A 1 215 ? -15.895 2.073 -7.617 1.00 56.62 215 SER A CA 1
ATOM 1631 C C . SER A 1 215 ? -16.168 0.776 -8.367 1.00 56.62 215 SER A C 1
ATOM 1633 O O . SER A 1 215 ? -15.690 0.584 -9.485 1.00 56.62 215 SER A O 1
ATOM 1635 N N . ILE A 1 216 ? -16.964 -0.096 -7.752 1.00 54.12 216 ILE A N 1
ATOM 1636 C CA . ILE A 1 216 ? -17.497 -1.299 -8.391 1.00 54.12 216 ILE A CA 1
ATOM 1637 C C . ILE A 1 216 ? -18.720 -0.882 -9.208 1.00 54.12 216 ILE A C 1
ATOM 1639 O O . ILE A 1 216 ? -19.686 -0.364 -8.647 1.00 54.12 216 ILE A O 1
ATOM 1643 N N . VAL A 1 217 ? -18.687 -1.115 -10.518 1.00 56.94 217 VAL A N 1
ATOM 1644 C CA . VAL A 1 217 ? -19.883 -1.033 -11.360 1.00 56.94 217 VAL A CA 1
ATOM 1645 C C . VAL A 1 217 ? -20.494 -2.431 -11.406 1.00 56.94 217 VAL A C 1
ATOM 1647 O O . VAL A 1 217 ? -19.785 -3.393 -11.704 1.00 56.94 217 VAL A O 1
ATOM 1650 N N . ARG A 1 218 ? -21.768 -2.526 -11.011 1.00 56.34 218 ARG A N 1
ATOM 1651 C CA . ARG A 1 218 ? -22.604 -3.732 -11.066 1.00 56.34 218 ARG A CA 1
ATOM 1652 C C . ARG A 1 218 ? -23.540 -3.646 -12.261 1.00 56.34 218 ARG A C 1
ATOM 1654 O O . ARG A 1 218 ? -24.023 -2.517 -12.509 1.00 56.34 218 ARG A O 1
#

Secondary structure (DSSP, 8-state):
-------TT-S-TT--EEPTTTTTT-TT--EEEE-TT--EE-TTTTTT-TT--EEEE-TT--EE-TTTTTT-TT--EEE--TT--EE-TTTTTT-TT--EEEE-TT--EE-TTTBTT-TT--EEEE--SSPPB--TTSBS-S-SEEEEETT-HHHHTTSTTGGGSEEEEEPTTTSS------SPPEEE-TTS-EES---S-EEEEEEETTEEEEEEE-

Foldseek 3Di:
DAPPDDDAAPLDLCAQEQEACCQALVCVAQEHENELSHAEQYHLSHDNNCNHAEYEYEQNYQEQYHLVHAQNCNHAEYEHHQNHQEYDALVHALVCNHAEYEAHQNHQAQEARPAANVNNHAEYEYAHLADHDYDPRSHNAQNHEYEYEPPSQVNQCPHPPSVRHNYDYAYPCRVDDDDDDDDDKFWAQPVRHTDPDLVPFDWTFIDGPPDTDIDTDD

pLDDT: mean 82.27, std 19.6, range [28.28, 98.81]

Sequence (218 aa):
SNCTSLENNEITNSVTYIGGSAFAHCTILTSIIIPDSVTSIGIQAFAECSNLISVVIGDGVTSIGFAAFSSCSNLTSVVIGNSVTCVDLYAFYNCSNLTSVVIGNSVTNIKSGVFDECYNLTKITCLATTPPSVYYDTFSNYNADLYVPAGCKSAYETTEYWENFNIIEIEESNAIEYVEAEQEAEYFDLQGLPVKNPEKEGIYIIKRGNKVSKSIVR

Solvent-accessible surface area (backbone atoms only — not comparable to full-atom values): 10619 Å² total; per-residue (Å²): 82,86,55,85,76,70,60,90,71,75,70,45,82,82,43,49,63,46,50,57,35,62,38,17,52,17,55,69,37,43,53,46,66,45,46,52,48,20,38,36,38,22,41,24,20,35,16,40,12,44,44,20,32,38,41,38,40,23,55,37,22,37,37,40,23,44,25,20,35,17,41,13,42,43,21,32,39,41,38,45,19,44,45,22,34,39,41,28,44,24,22,36,17,38,13,40,45,21,31,37,40,38,41,22,46,46,33,48,35,40,29,47,28,20,37,18,54,24,78,47,39,46,37,36,37,40,54,26,76,56,72,47,48,60,42,97,45,2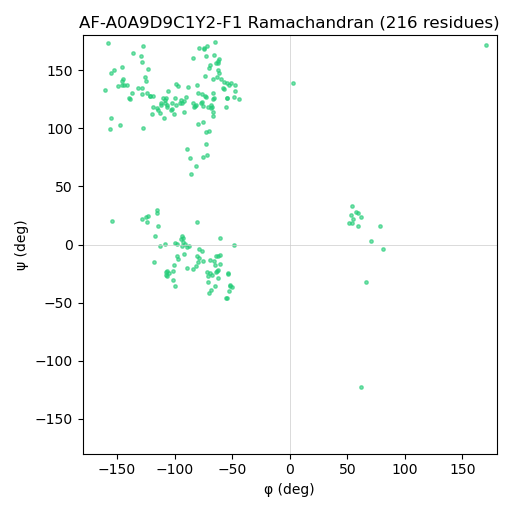0,45,68,67,52,79,22,41,33,36,32,42,59,92,28,55,70,57,32,60,71,34,79,78,53,47,64,34,52,78,41,66,31,43,89,73,59,73,58,79,87,76,83,85,90,66,84,68,49,37,15,40,87,85,68,48,82,46,93,70,66,81,60,70,44,67,28,33,38,31,47,85,96,44,76,47,77,46,77,38,115